Protein AF-A0A9E6B721-F1 (afdb_monomer)

Solvent-accessible surface area (backbone atoms only — not comparable to full-atom values): 19803 Å² total; per-residue (Å²): 140,84,60,58,40,70,49,100,84,40,35,45,14,40,87,86,66,49,78,72,48,100,50,37,36,51,47,100,86,70,46,41,25,32,71,86,76,71,42,37,36,44,82,90,71,49,41,25,51,100,79,69,48,45,29,49,98,88,69,48,49,33,44,100,86,72,45,74,50,81,65,58,48,66,50,98,87,62,46,43,17,40,86,86,70,47,42,32,48,90,86,74,46,39,27,45,101,84,70,46,73,56,64,63,55,53,38,42,51,99,88,68,48,80,50,57,78,93,74,58,66,80,66,59,61,65,76,78,49,77,79,32,56,89,42,63,46,67,34,40,38,23,34,34,95,91,44,95,61,76,37,70,38,65,65,61,50,54,54,45,48,57,53,36,33,77,75,65,34,50,42,47,59,62,47,77,39,65,56,75,87,68,49,38,58,25,27,86,70,55,69,69,63,48,60,62,38,52,44,87,59,50,24,51,17,38,40,40,62,60,84,96,50,65,24,20,30,66,42,51,37,7,18,21,68,48,93,86,32,29,35,42,22,42,42,46,34,52,53,50,52,52,51,56,49,50,62,59,48,62,80,54,64,91,56,72,96,42,70,73,50,49,53,52,52,46,51,53,52,50,55,52,54,50,52,39,38,77,71,62,39,30,39,53,99,45,67,76,66,15,37,52,75,47,65,41,79,84,75,54,33,56,71,67,41,49,77,71,70,52,83,51,73,49,76,50,73,32,65,45,77,79,84,86,76,85,87,86,83,88,71,91,75,82,89,125

Secondary structure (DSSP, 8-state):
----EE-TTSBEE-TTS-BS-TTEEE-TTS-EEETTT--EE-TTS-EE-TTS-BB-TTS-BB-TTS-B-TTEEE-TTS-EEETTS-BB-TTS-BB-TTS-B-----EE-TTS-EE-TTT--TTTHHHHS--BTT--EEES-EEETTEEEEE-HHHHHHHHHHHHHHHH-TTS--TTPBPPSSEEESS---HHHHHHHSSSSS-EEEEE--TTS--EE---B-B--STTT-BHHHHHHHHHHHHHHHHHHHTTTTS--SHHHHHHHHHHHHHHHHHHHHTT-B--SSHHHHEEEE-SBTTTB-HHHHHTT----EEEE-BPPP---------S----

Sequence (336 aa):
MYGNRINDAGVLVDSQGVELLATIELNEQGHLIDTETSSLVHRDGWLVDAYGNKIDASGDLIDDSDEVLVGLTLDADGHLVNVEGLLVNREGQVIDDNGNRLDNDVLIDLDGNTVDPAVYDVDVWKNDYDQTAYAAIYYPWLKAKWTDKAIPPSAAIAGAYCQNDSSRGVWKAPANMPLRGGVLPAFKVNDDFQGQYTSGGKALNIIRQFHNGSPVIWGTRTCDDTDSWRYVPVRRLFNSAEKDIQNTMQTMMFEPNSQPTWERIRSAITQYLYKLWQQGALSGSTAEEAFFVEIGKGITMDEADINQGKMIVKVGMAAVRPAEFIILQFTQDVDV

Foldseek 3Di:
DFFQDADPQQATATPVRHGDDPQWGADPVRFIARNVVRFTADRVGFTADPLRFGADPVRFGAAPVRHGPPQWDADPVGFIAGVVRFGADSVGFGADPVRHGPNQQQQAQLVGDGDDPVPDPNCVVLVVDDQDLPAAAEDDFKDAPVDPGTHNCVVQVVVLCVVCCVPQRLLDQSWFPFRDDRIDHSHADDPVNQVVQCDDQAHYWYFHDDDPDGTTGQDAAGSGPDPQRGGRSNSRLVVVLVVVLVVVCVVVPPPQPDPVSQVVSQVVSLVVQVVCVVSVQFDDPDSVRFKDKDWDDVIFDHPVCVVVVHTDIDMDGHGDDDPSDDDDDDDPDPPD

pLDDT: mean 83.32, std 12.09, range [39.31, 98.5]

Radius of gyration: 33.59 Å; Cα contacts (8 Å, |Δi|>4): 511; chains: 1; bounding box: 87×39×91 Å

Structure (mmCIF, N/CA/C/O backbone):
data_AF-A0A9E6B721-F1
#
_entry.id   AF-A0A9E6B721-F1
#
loop_
_atom_site.group_PDB
_atom_site.id
_atom_site.type_symbol
_atom_site.label_atom_id
_atom_site.label_alt_id
_atom_site.label_comp_id
_atom_site.label_asym_id
_atom_site.label_entity_id
_atom_site.label_seq_id
_atom_site.pdbx_PDB_ins_code
_atom_site.Cartn_x
_atom_site.Cartn_y
_atom_site.Cartn_z
_atom_site.occupancy
_atom_site.B_iso_or_equiv
_atom_site.auth_seq_id
_atom_site.auth_comp_id
_atom_site.auth_asym_id
_atom_site.auth_atom_id
_atom_site.pdbx_PDB_model_num
ATOM 1 N N . MET A 1 1 ? 41.162 21.038 -44.373 1.00 39.31 1 MET A N 1
ATOM 2 C CA . MET A 1 1 ? 41.259 20.410 -43.039 1.00 39.31 1 MET A CA 1
ATOM 3 C C . MET A 1 1 ? 40.094 19.442 -42.947 1.00 39.31 1 MET A C 1
ATOM 5 O O . MET A 1 1 ? 38.979 19.928 -42.931 1.00 39.31 1 MET A O 1
ATOM 9 N N . TYR A 1 2 ? 40.215 18.124 -43.029 1.00 46.69 2 TYR A N 1
ATOM 10 C CA . TYR A 1 2 ? 41.344 17.194 -43.113 1.00 46.69 2 TYR A CA 1
ATOM 11 C C . TYR A 1 2 ? 40.925 16.044 -44.041 1.00 46.69 2 TYR A C 1
ATOM 13 O O . TYR A 1 2 ? 39.739 15.864 -44.303 1.00 46.69 2 TYR A O 1
ATOM 21 N N . GLY A 1 3 ? 41.889 15.291 -44.547 1.00 50.38 3 GLY A N 1
ATOM 22 C CA . GLY A 1 3 ? 41.615 14.069 -45.282 1.00 50.38 3 GLY A CA 1
ATOM 23 C C . GLY A 1 3 ? 42.928 13.524 -45.788 1.00 50.38 3 GLY A C 1
ATOM 24 O O . GLY A 1 3 ? 43.456 14.023 -46.784 1.00 50.38 3 GLY A O 1
ATOM 25 N N . ASN A 1 4 ? 43.466 12.549 -45.065 1.00 66.69 4 ASN A N 1
ATOM 26 C CA . ASN A 1 4 ? 44.491 11.684 -45.617 1.00 66.69 4 ASN A CA 1
ATOM 27 C C . ASN A 1 4 ? 43.904 11.071 -46.899 1.00 66.69 4 ASN A C 1
ATOM 29 O O . ASN A 1 4 ? 42.716 10.738 -46.952 1.00 66.69 4 ASN A O 1
ATOM 33 N N . ARG A 1 5 ? 44.696 11.006 -47.964 1.00 69.31 5 ARG A N 1
ATOM 34 C CA . ARG A 1 5 ? 44.269 10.505 -49.274 1.00 69.31 5 ARG A CA 1
ATOM 35 C C . ARG A 1 5 ? 45.225 9.427 -49.740 1.00 69.31 5 ARG A C 1
ATOM 37 O O . ARG A 1 5 ? 46.368 9.386 -49.301 1.00 69.31 5 ARG A O 1
ATOM 44 N N . ILE A 1 6 ? 44.768 8.602 -50.670 1.00 71.50 6 ILE A N 1
ATOM 45 C CA . ILE A 1 6 ? 45.632 7.623 -51.321 1.00 71.50 6 ILE A CA 1
ATOM 46 C C . ILE A 1 6 ? 46.221 8.241 -52.583 1.00 71.50 6 ILE A C 1
ATOM 48 O O . ILE A 1 6 ? 45.495 8.852 -53.370 1.00 71.50 6 ILE A O 1
ATOM 52 N N . ASN A 1 7 ? 47.542 8.151 -52.733 1.00 73.88 7 ASN A N 1
ATOM 53 C CA . ASN A 1 7 ? 48.227 8.574 -53.953 1.00 73.88 7 ASN A CA 1
ATOM 54 C C . ASN A 1 7 ? 48.174 7.470 -55.031 1.00 73.88 7 ASN A C 1
ATOM 56 O O . ASN A 1 7 ? 47.732 6.352 -54.776 1.00 73.88 7 ASN A O 1
ATOM 60 N N . ASP A 1 8 ? 48.665 7.762 -56.236 1.00 76.56 8 ASP A N 1
ATOM 61 C CA . ASP A 1 8 ? 48.657 6.808 -57.361 1.00 76.56 8 ASP A CA 1
ATOM 62 C C . ASP A 1 8 ? 49.494 5.534 -57.109 1.00 76.56 8 ASP A C 1
ATOM 64 O O . ASP A 1 8 ? 49.391 4.571 -57.865 1.00 76.56 8 ASP A O 1
ATOM 68 N N . ALA A 1 9 ? 50.320 5.523 -56.056 1.00 73.44 9 ALA A N 1
ATOM 69 C CA . ALA A 1 9 ? 51.114 4.376 -55.623 1.00 73.44 9 ALA A CA 1
ATOM 70 C C . ALA A 1 9 ? 50.418 3.527 -54.541 1.00 73.44 9 ALA A C 1
ATOM 72 O O . ALA A 1 9 ? 51.001 2.554 -54.081 1.00 73.44 9 ALA A O 1
ATOM 73 N N . GLY A 1 10 ? 49.188 3.869 -54.134 1.00 68.12 10 GLY A N 1
ATOM 74 C CA . GLY A 1 10 ? 48.439 3.112 -53.125 1.00 68.12 10 GLY A CA 1
ATOM 75 C C . GLY A 1 10 ? 48.803 3.440 -51.674 1.00 68.12 10 GLY A C 1
ATOM 76 O O . GLY A 1 10 ? 48.353 2.737 -50.775 1.00 68.12 10 GLY A O 1
ATOM 77 N N . VAL A 1 11 ? 49.573 4.508 -51.439 1.00 72.81 11 VAL A N 1
ATOM 78 C CA . VAL A 1 11 ? 50.101 4.887 -50.118 1.00 72.81 11 VAL A CA 1
ATOM 79 C C . VAL A 1 11 ? 49.274 6.009 -49.488 1.00 72.81 11 VAL A C 1
ATOM 81 O O . VAL A 1 11 ? 48.829 6.935 -50.181 1.00 72.81 11 VAL A O 1
ATOM 84 N N . LEU A 1 12 ? 49.089 5.946 -48.164 1.00 73.81 12 LEU A N 1
ATOM 85 C CA . LEU A 1 12 ? 48.392 6.968 -47.382 1.00 73.81 12 LEU A CA 1
ATOM 86 C C . LEU A 1 12 ? 49.253 8.233 -47.230 1.00 73.81 12 LEU A C 1
ATOM 88 O O . LEU A 1 12 ? 50.294 8.232 -46.570 1.00 73.81 12 LEU A O 1
ATOM 92 N N . VAL A 1 13 ? 48.793 9.337 -47.817 1.00 75.19 13 VAL A N 1
ATOM 93 C CA . VAL A 1 13 ? 49.467 10.639 -47.778 1.00 75.19 13 VAL A CA 1
ATOM 94 C C . VAL A 1 13 ? 48.579 11.723 -47.174 1.00 75.19 13 VAL A C 1
ATOM 96 O O . VAL A 1 13 ? 47.351 11.671 -47.255 1.00 75.19 13 VAL A O 1
ATOM 99 N N . ASP A 1 14 ? 49.194 12.746 -46.594 1.00 76.12 14 ASP A N 1
ATOM 100 C CA . ASP A 1 14 ? 48.497 13.911 -46.065 1.00 76.12 14 ASP A CA 1
ATOM 101 C C . ASP A 1 14 ? 47.973 14.842 -47.178 1.00 76.12 14 ASP A C 1
ATOM 103 O O . ASP A 1 14 ? 48.130 14.616 -48.385 1.00 76.12 14 ASP A O 1
ATOM 107 N N . SER A 1 15 ? 47.353 15.953 -46.770 1.00 73.25 15 SER A N 1
ATOM 108 C CA . SER A 1 15 ? 46.823 16.959 -47.702 1.00 73.25 15 SER A CA 1
ATOM 109 C C . SER A 1 15 ? 47.879 17.618 -48.607 1.00 73.25 15 SER A C 1
ATOM 111 O O . SER A 1 15 ? 47.516 18.196 -49.632 1.00 73.25 15 SER A O 1
ATOM 113 N N . GLN A 1 16 ? 49.163 17.539 -48.246 1.00 76.19 16 GLN A N 1
ATOM 114 C CA . GLN A 1 16 ? 50.302 18.054 -49.007 1.00 76.19 16 GLN A CA 1
ATOM 115 C C . GLN A 1 16 ? 50.993 16.963 -49.845 1.00 76.19 16 GLN A C 1
ATOM 117 O O . GLN A 1 16 ? 51.895 17.274 -50.619 1.00 76.19 16 GLN A O 1
ATOM 122 N N . GLY A 1 17 ? 50.537 15.708 -49.764 1.00 71.00 17 GLY A N 1
ATOM 123 C CA . GLY A 1 17 ? 51.128 14.575 -50.477 1.00 71.00 17 GLY A CA 1
ATOM 124 C C . GLY A 1 17 ? 52.332 13.950 -49.770 1.00 71.00 17 GLY A C 1
ATOM 125 O O . GLY A 1 17 ? 53.054 13.188 -50.407 1.00 71.00 17 GLY A O 1
ATOM 126 N N . VAL A 1 18 ? 52.550 14.260 -48.490 1.00 75.56 18 VAL A N 1
ATOM 127 C CA . VAL A 1 18 ? 53.585 13.629 -47.665 1.00 75.56 18 VAL A CA 1
ATOM 128 C C . VAL A 1 18 ? 53.060 12.301 -47.140 1.00 75.56 18 VAL A C 1
ATOM 130 O O . VAL A 1 18 ? 51.954 12.234 -46.613 1.00 75.56 18 VAL A O 1
ATOM 133 N N . GLU A 1 19 ? 53.851 11.247 -47.291 1.00 74.44 19 GLU A N 1
ATOM 134 C CA . GLU A 1 19 ? 53.563 9.919 -46.752 1.00 74.44 19 GLU A CA 1
ATOM 135 C C . GLU A 1 19 ? 53.439 9.958 -45.227 1.00 74.44 19 GLU A C 1
ATOM 137 O O . GLU A 1 19 ? 54.313 10.477 -44.533 1.00 74.44 19 GLU A O 1
ATOM 142 N N . LEU A 1 20 ? 52.314 9.454 -44.718 1.00 63.91 20 LEU A N 1
ATOM 143 C CA . LEU A 1 20 ? 51.985 9.526 -43.295 1.00 63.91 20 LEU A CA 1
ATOM 144 C C . LEU A 1 20 ? 52.483 8.309 -42.518 1.00 63.91 20 LEU A C 1
ATOM 146 O O . LEU A 1 20 ? 52.929 8.464 -41.384 1.00 63.91 20 LEU A O 1
ATOM 150 N N . LEU A 1 21 ? 52.398 7.116 -43.112 1.00 67.12 21 LEU A N 1
ATOM 151 C CA . LEU A 1 21 ? 52.750 5.844 -42.480 1.00 67.12 21 LEU A CA 1
ATOM 152 C C . LEU A 1 21 ? 53.341 4.901 -43.536 1.00 67.12 21 LEU A C 1
ATOM 154 O O . LEU A 1 21 ? 52.619 4.433 -44.411 1.00 67.12 21 LEU A O 1
ATOM 158 N N . ALA A 1 22 ? 54.646 4.624 -43.438 1.00 63.91 22 ALA A N 1
ATOM 159 C CA . ALA A 1 22 ? 55.409 3.868 -44.442 1.00 63.91 22 ALA A CA 1
ATOM 160 C C . ALA A 1 22 ? 55.022 2.385 -44.572 1.00 63.91 22 ALA A C 1
ATOM 162 O O . ALA A 1 22 ? 55.466 1.702 -45.490 1.00 63.91 22 ALA A O 1
ATOM 163 N N . THR A 1 23 ? 54.223 1.879 -43.636 1.00 70.94 23 THR A N 1
ATOM 164 C CA . THR A 1 23 ? 53.769 0.489 -43.599 1.00 70.94 23 THR A CA 1
ATOM 165 C C . THR A 1 23 ? 52.357 0.319 -44.152 1.00 70.94 23 THR A C 1
ATOM 167 O O . THR A 1 23 ? 51.889 -0.812 -44.189 1.00 70.94 23 THR A O 1
ATOM 170 N N . ILE A 1 24 ? 51.665 1.382 -44.587 1.00 76.50 24 ILE A N 1
ATOM 171 C CA . ILE A 1 24 ? 50.256 1.293 -45.001 1.00 76.50 24 ILE A CA 1
ATOM 172 C C . ILE A 1 24 ? 50.084 1.377 -46.516 1.00 76.50 24 ILE A C 1
ATOM 174 O O . ILE A 1 24 ? 50.387 2.398 -47.135 1.00 76.50 24 ILE A O 1
ATOM 178 N N . GLU A 1 25 ? 49.491 0.328 -47.086 1.00 79.88 25 GLU A N 1
ATOM 179 C CA . GLU A 1 25 ? 49.234 0.190 -48.523 1.00 79.88 25 GLU A CA 1
ATOM 180 C C . GLU A 1 25 ? 47.802 -0.291 -48.809 1.00 79.88 25 GLU A C 1
ATOM 182 O O . GLU A 1 25 ? 47.103 -0.795 -47.928 1.00 79.88 25 GLU A O 1
ATOM 187 N N . LEU A 1 26 ? 47.351 -0.151 -50.060 1.00 78.56 26 LEU A N 1
ATOM 188 C CA . LEU A 1 26 ? 46.123 -0.786 -50.541 1.00 78.56 26 LEU A CA 1
ATOM 189 C C . LEU A 1 26 ? 46.377 -2.239 -50.952 1.00 78.56 26 LEU A C 1
ATOM 191 O O . LEU A 1 26 ? 47.233 -2.516 -51.791 1.00 78.56 26 LEU A O 1
ATOM 195 N N . ASN A 1 27 ? 45.568 -3.163 -50.437 1.00 80.31 27 ASN A N 1
ATOM 196 C CA . ASN A 1 27 ? 45.555 -4.540 -50.920 1.00 80.31 27 ASN A CA 1
ATOM 197 C C . ASN A 1 27 ? 44.836 -4.667 -52.285 1.00 80.31 27 ASN A C 1
ATOM 199 O O . ASN A 1 27 ? 44.211 -3.725 -52.775 1.00 80.31 27 ASN A O 1
ATOM 203 N N . GLU A 1 28 ? 44.864 -5.860 -52.892 1.00 78.56 28 GLU A N 1
ATOM 204 C CA . GLU A 1 28 ? 44.229 -6.133 -54.199 1.00 78.56 28 GLU A CA 1
ATOM 205 C C . GLU A 1 28 ? 42.708 -5.873 -54.235 1.00 78.56 28 GLU A C 1
ATOM 207 O O . GLU A 1 28 ? 42.120 -5.742 -55.308 1.00 78.56 28 GLU A O 1
ATOM 212 N N . GLN A 1 29 ? 42.063 -5.795 -53.070 1.00 78.06 29 GLN A N 1
ATOM 213 C CA . GLN A 1 29 ? 40.631 -5.533 -52.910 1.00 78.06 29 GLN A CA 1
ATOM 214 C C . GLN A 1 29 ? 40.335 -4.043 -52.670 1.00 78.06 29 GLN A C 1
ATOM 216 O O . GLN A 1 29 ? 39.170 -3.658 -52.592 1.00 78.06 29 GLN A O 1
ATOM 221 N N . GLY A 1 30 ? 41.367 -3.197 -52.584 1.00 77.31 30 GLY A N 1
ATOM 222 C CA . GLY A 1 30 ? 41.241 -1.760 -52.349 1.00 77.31 30 GLY A CA 1
ATOM 223 C C . GLY A 1 30 ? 41.035 -1.371 -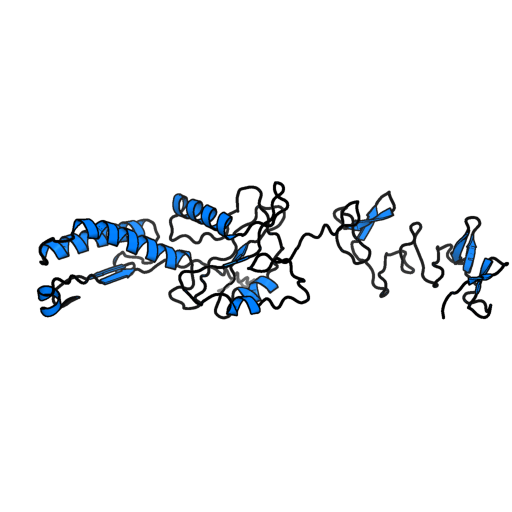50.883 1.00 77.31 30 GLY A C 1
ATOM 224 O O . GLY A 1 30 ? 40.583 -0.258 -50.620 1.00 77.31 30 GLY A O 1
ATOM 225 N N . HIS A 1 31 ? 41.359 -2.249 -49.929 1.00 79.81 31 HIS A N 1
ATOM 226 C CA . HIS A 1 31 ? 41.367 -1.922 -48.501 1.00 79.81 31 HIS A CA 1
ATOM 227 C C . HIS A 1 31 ? 42.758 -1.478 -48.049 1.00 79.81 31 HIS A C 1
ATOM 229 O O . HIS A 1 31 ? 43.756 -2.031 -48.507 1.00 79.81 31 HIS A O 1
ATOM 235 N N . LEU A 1 32 ? 42.818 -0.516 -47.126 1.00 81.25 32 LEU A N 1
ATOM 236 C CA . LEU A 1 32 ? 44.072 -0.132 -46.482 1.00 81.25 32 LEU A CA 1
ATOM 237 C C . LEU A 1 32 ? 44.491 -1.219 -45.499 1.00 81.25 32 LEU A C 1
ATOM 239 O O . LEU A 1 32 ? 43.685 -1.659 -44.679 1.00 81.25 32 LEU A O 1
ATOM 243 N N . ILE A 1 33 ? 45.746 -1.635 -45.592 1.00 83.75 33 ILE A N 1
ATOM 244 C CA . ILE A 1 33 ? 46.348 -2.632 -44.718 1.00 83.75 33 ILE A CA 1
ATOM 245 C C . ILE A 1 33 ? 47.668 -2.121 -44.167 1.00 83.75 33 ILE A C 1
ATOM 247 O O . ILE A 1 33 ? 48.416 -1.439 -44.863 1.00 83.75 33 ILE A O 1
ATOM 251 N N . ASP A 1 34 ? 47.968 -2.495 -42.932 1.00 80.81 34 ASP A N 1
ATOM 252 C CA . ASP A 1 34 ? 49.327 -2.441 -42.416 1.00 80.81 34 ASP A CA 1
ATOM 253 C C . ASP A 1 34 ? 50.094 -3.662 -42.954 1.00 80.81 34 ASP A C 1
ATOM 255 O O . ASP A 1 34 ? 49.724 -4.809 -42.711 1.00 80.81 34 ASP A O 1
ATOM 259 N N . THR A 1 35 ? 51.145 -3.423 -43.729 1.00 78.75 35 THR A N 1
ATOM 260 C CA . THR A 1 35 ? 51.959 -4.444 -44.404 1.00 78.75 35 THR A CA 1
ATOM 261 C C . THR A 1 35 ? 52.824 -5.278 -43.459 1.00 78.75 35 THR A C 1
ATOM 263 O O . THR A 1 35 ? 53.220 -6.383 -43.832 1.00 78.75 35 THR A O 1
ATOM 266 N N . GLU A 1 36 ? 53.092 -4.814 -42.236 1.00 80.06 36 GLU A N 1
ATOM 267 C CA . GLU A 1 36 ? 53.846 -5.584 -41.241 1.00 80.06 36 GLU A CA 1
ATOM 268 C C . GLU A 1 36 ? 52.943 -6.574 -40.501 1.00 80.06 36 GLU A C 1
ATOM 270 O O . GLU A 1 36 ? 53.345 -7.709 -40.233 1.00 80.06 36 GLU A O 1
ATOM 275 N N . THR A 1 37 ? 51.712 -6.163 -40.191 1.00 76.25 37 THR A N 1
ATOM 276 C CA . THR A 1 37 ? 50.766 -6.966 -39.392 1.00 76.25 37 THR A CA 1
ATOM 277 C C . THR A 1 37 ? 49.679 -7.650 -40.220 1.00 76.25 37 THR A C 1
ATOM 279 O O . THR A 1 37 ? 49.023 -8.566 -39.732 1.00 76.25 37 THR A O 1
ATOM 282 N N . SER A 1 38 ? 49.510 -7.252 -41.484 1.00 77.75 38 SER A N 1
ATOM 283 C CA . SER A 1 38 ? 48.387 -7.625 -42.361 1.00 77.75 38 SER A CA 1
ATOM 284 C C . SER A 1 38 ? 47.001 -7.223 -41.829 1.00 77.75 38 SER A C 1
ATOM 286 O O . SER A 1 38 ? 45.988 -7.729 -42.314 1.00 77.75 38 SER A O 1
ATOM 288 N N . SER A 1 39 ? 46.940 -6.319 -40.848 1.00 80.31 39 SER A N 1
ATOM 289 C CA . SER A 1 39 ? 45.691 -5.812 -40.271 1.00 80.31 39 SER A CA 1
ATOM 290 C C . SER A 1 39 ? 45.040 -4.771 -41.180 1.00 80.31 39 SER A C 1
ATOM 292 O O . SER A 1 39 ? 45.738 -4.005 -41.845 1.00 80.31 39 SER A O 1
ATOM 294 N N . LEU A 1 40 ? 43.706 -4.711 -41.196 1.00 84.06 40 LEU A N 1
ATOM 295 C CA . LEU A 1 40 ? 42.974 -3.669 -41.919 1.00 84.06 40 LEU A CA 1
ATOM 296 C C . LEU A 1 40 ? 43.075 -2.337 -41.170 1.00 84.06 40 LEU A C 1
ATOM 298 O O . LEU A 1 40 ? 43.055 -2.294 -39.940 1.00 84.06 40 LEU A O 1
ATOM 302 N N . VAL A 1 41 ? 43.162 -1.241 -41.920 1.00 81.94 41 VAL A N 1
ATOM 303 C CA . VAL A 1 41 ? 43.342 0.108 -41.378 1.00 81.94 41 VAL A CA 1
ATOM 304 C C . VAL A 1 41 ? 42.271 1.040 -41.932 1.00 81.94 41 VAL A C 1
ATOM 306 O O . VAL A 1 41 ? 41.955 1.037 -43.119 1.00 81.94 41 VAL A O 1
ATOM 309 N N . HIS A 1 42 ? 41.685 1.872 -41.080 1.00 81.94 42 HIS A N 1
ATOM 310 C CA . HIS A 1 42 ? 40.817 2.953 -41.523 1.00 81.94 42 HIS A CA 1
ATOM 311 C C . HIS A 1 42 ? 41.644 4.098 -42.127 1.00 81.94 42 HIS A C 1
ATOM 313 O O . HIS A 1 42 ? 42.783 4.337 -41.739 1.00 81.94 42 HIS A O 1
ATOM 319 N N . ARG A 1 43 ? 41.050 4.890 -43.028 1.00 73.25 43 ARG A N 1
ATOM 320 C CA . ARG A 1 43 ? 41.687 6.068 -43.668 1.00 73.25 43 ARG A CA 1
ATOM 321 C C . ARG A 1 43 ? 42.276 7.098 -42.693 1.00 73.25 43 ARG A C 1
ATOM 323 O O . ARG A 1 43 ? 43.165 7.866 -43.056 1.00 73.25 43 ARG A O 1
ATOM 330 N N . ASP A 1 44 ? 41.765 7.112 -41.471 1.00 73.50 44 ASP A N 1
ATOM 331 C CA . ASP A 1 44 ? 42.185 8.026 -40.414 1.00 73.50 44 ASP A CA 1
ATOM 332 C C . ASP A 1 44 ? 43.287 7.420 -39.514 1.00 73.50 44 ASP A C 1
ATOM 334 O O . ASP A 1 44 ? 43.776 8.095 -38.615 1.00 73.50 44 ASP A O 1
ATOM 338 N N . GLY A 1 45 ? 43.728 6.184 -39.795 1.00 74.06 45 GLY A N 1
ATOM 339 C CA . GLY A 1 45 ? 44.951 5.579 -39.252 1.00 74.06 45 GLY A CA 1
ATOM 340 C C . GLY A 1 45 ? 44.772 4.553 -38.129 1.00 74.06 45 GLY A C 1
ATOM 341 O O . GLY A 1 45 ? 45.771 4.023 -37.655 1.00 74.06 45 GLY A O 1
ATOM 342 N N . TRP A 1 46 ? 43.545 4.254 -37.694 1.00 80.25 46 TRP A N 1
ATOM 343 C CA . TRP A 1 46 ? 43.281 3.231 -36.669 1.00 80.25 46 TRP A CA 1
ATOM 344 C C . TRP A 1 46 ? 43.005 1.846 -37.267 1.00 80.25 46 TRP A C 1
ATOM 346 O O . TRP A 1 46 ? 42.517 1.741 -38.395 1.00 80.25 46 TRP A O 1
ATOM 356 N N . LEU A 1 47 ? 43.281 0.787 -36.500 1.00 82.75 47 LEU A N 1
ATOM 357 C CA . LEU A 1 47 ? 43.017 -0.596 -36.902 1.00 82.75 47 LEU A CA 1
ATOM 358 C C . LEU A 1 47 ? 41.516 -0.879 -36.945 1.00 82.75 47 LEU A C 1
ATOM 360 O O . LEU A 1 47 ? 40.751 -0.374 -36.118 1.00 82.75 47 LEU A O 1
ATOM 364 N N . VAL A 1 48 ? 41.106 -1.703 -37.906 1.00 85.00 48 VAL A N 1
ATOM 365 C CA . VAL A 1 48 ? 39.732 -2.186 -38.018 1.00 85.00 48 VAL A CA 1
ATOM 366 C C . VAL A 1 48 ? 39.670 -3.690 -38.253 1.00 85.00 48 VAL A C 1
ATOM 368 O O . VAL A 1 48 ? 40.601 -4.294 -38.783 1.00 85.00 48 VAL A O 1
ATOM 371 N N . ASP A 1 49 ? 38.555 -4.300 -37.869 1.00 81.38 49 ASP A N 1
ATOM 372 C CA . ASP A 1 49 ? 38.236 -5.680 -38.227 1.00 81.38 49 ASP A CA 1
ATOM 373 C C . ASP A 1 49 ? 37.716 -5.799 -39.679 1.00 81.38 49 ASP A C 1
ATOM 375 O O . ASP A 1 49 ? 37.621 -4.824 -40.430 1.00 81.38 49 ASP A O 1
ATOM 379 N N . ALA A 1 50 ? 37.340 -7.018 -40.081 1.00 77.31 50 ALA A N 1
ATOM 380 C CA . ALA A 1 50 ? 36.783 -7.305 -41.407 1.00 77.31 50 ALA A CA 1
ATOM 381 C C . ALA A 1 50 ? 35.437 -6.607 -41.700 1.00 77.31 50 ALA A C 1
ATOM 383 O O . ALA A 1 50 ? 35.020 -6.555 -42.857 1.00 77.31 50 ALA A O 1
ATOM 384 N N . TYR A 1 51 ? 34.770 -6.073 -40.676 1.00 76.69 51 TYR A N 1
ATOM 385 C CA . TYR A 1 51 ? 33.475 -5.399 -40.754 1.00 76.69 51 TYR A CA 1
ATOM 386 C C . TYR A 1 51 ? 33.598 -3.871 -40.601 1.00 76.69 51 TYR A C 1
ATOM 388 O O . TYR A 1 51 ? 32.604 -3.152 -40.714 1.00 76.69 51 TYR A O 1
ATOM 396 N N . GLY A 1 52 ? 34.815 -3.354 -40.402 1.00 76.25 52 GLY A N 1
ATOM 397 C CA . GLY A 1 52 ? 35.097 -1.928 -40.261 1.00 76.25 52 GLY A CA 1
ATOM 398 C C . GLY A 1 52 ? 34.913 -1.377 -38.842 1.00 76.25 52 GLY A C 1
ATOM 399 O O . GLY A 1 52 ? 34.814 -0.157 -38.688 1.00 76.25 52 GLY A O 1
ATOM 400 N N . ASN A 1 53 ? 34.854 -2.233 -37.818 1.00 78.81 53 ASN A N 1
ATOM 401 C CA . ASN A 1 53 ? 34.832 -1.812 -36.415 1.00 78.81 53 ASN A CA 1
ATOM 402 C C . ASN A 1 53 ? 36.250 -1.552 -35.912 1.00 78.81 53 ASN A C 1
ATOM 404 O O . ASN A 1 53 ? 37.176 -2.258 -36.299 1.00 78.81 53 ASN A O 1
ATOM 408 N N . LYS A 1 54 ? 36.416 -0.551 -35.045 1.00 84.88 54 LYS A N 1
ATOM 409 C CA . LYS A 1 54 ? 37.713 -0.162 -34.485 1.00 84.88 54 LYS A CA 1
ATOM 410 C C . LYS A 1 54 ? 38.192 -1.204 -33.469 1.00 84.88 54 LYS A C 1
ATOM 412 O O . LYS A 1 54 ? 37.416 -1.628 -32.611 1.00 84.88 54 LYS A O 1
ATOM 417 N N . ILE A 1 55 ? 39.458 -1.597 -33.575 1.00 84.38 55 ILE A N 1
ATOM 418 C CA . ILE A 1 55 ? 40.080 -2.599 -32.702 1.00 84.38 55 ILE A CA 1
ATOM 419 C C . ILE A 1 55 ? 41.412 -2.103 -32.139 1.00 84.38 55 ILE A C 1
ATOM 421 O O . ILE A 1 55 ? 42.066 -1.241 -32.735 1.00 84.38 55 ILE A O 1
ATOM 425 N N . ASP A 1 56 ? 41.820 -2.652 -30.999 1.00 85.25 56 ASP A N 1
ATOM 426 C CA . ASP A 1 56 ? 43.165 -2.465 -30.461 1.00 85.25 56 ASP A CA 1
ATOM 427 C C . ASP A 1 56 ? 44.195 -3.380 -31.161 1.00 85.25 56 ASP A C 1
ATOM 429 O O . ASP A 1 56 ? 43.879 -4.160 -32.063 1.00 85.25 56 ASP A O 1
ATOM 433 N N . ALA A 1 57 ? 45.460 -3.301 -30.737 1.00 80.56 57 ALA A N 1
ATOM 434 C CA . ALA A 1 57 ? 46.532 -4.145 -31.272 1.00 80.56 57 ALA A CA 1
ATOM 435 C C . ALA A 1 57 ? 46.390 -5.642 -30.919 1.00 80.56 57 ALA A C 1
ATOM 437 O O . ALA A 1 57 ? 47.060 -6.477 -31.528 1.00 80.56 57 ALA A O 1
ATOM 438 N N . SER A 1 58 ? 45.549 -5.984 -29.940 1.00 79.44 58 SER A N 1
ATOM 439 C CA . SER A 1 58 ? 45.226 -7.358 -29.534 1.00 79.44 58 SER A CA 1
ATOM 440 C C . SER A 1 58 ? 44.083 -7.953 -30.366 1.00 79.44 58 SER A C 1
ATOM 442 O O . SER A 1 58 ? 43.910 -9.172 -30.376 1.00 79.44 58 SER A O 1
ATOM 444 N N . GLY A 1 59 ? 43.339 -7.109 -31.088 1.00 75.38 59 GLY A N 1
ATOM 445 C CA . GLY A 1 59 ? 42.142 -7.472 -31.841 1.00 75.38 59 GLY A CA 1
ATOM 446 C C . GLY A 1 59 ? 40.838 -7.308 -31.056 1.00 75.38 59 GLY A C 1
ATOM 447 O O . GLY A 1 59 ? 39.795 -7.750 -31.539 1.00 75.38 59 GLY A O 1
ATOM 448 N N . ASP A 1 60 ? 40.878 -6.692 -29.873 1.00 81.19 60 ASP A N 1
ATOM 449 C CA . ASP A 1 60 ? 39.696 -6.406 -29.064 1.00 81.19 60 ASP A CA 1
ATOM 450 C C . ASP A 1 60 ? 38.963 -5.172 -29.603 1.00 81.19 60 ASP A C 1
ATOM 452 O O . ASP A 1 60 ? 39.583 -4.200 -30.035 1.00 81.19 60 ASP A O 1
ATOM 456 N N . LEU A 1 61 ? 37.628 -5.198 -29.568 1.00 82.06 61 LEU A N 1
ATOM 457 C CA . LEU A 1 61 ? 36.796 -4.063 -29.975 1.00 82.06 61 LEU A CA 1
ATOM 458 C C . LEU A 1 61 ? 36.992 -2.887 -29.012 1.00 82.06 61 LEU A C 1
ATOM 460 O O . LEU A 1 61 ? 36.910 -3.067 -27.795 1.00 82.06 61 LEU A O 1
ATOM 464 N N . ILE A 1 62 ? 37.192 -1.686 -29.556 1.00 81.69 62 ILE A N 1
ATOM 465 C CA . ILE A 1 62 ? 37.376 -0.455 -28.774 1.00 81.69 62 ILE A CA 1
ATOM 466 C C . ILE A 1 62 ? 36.429 0.657 -29.224 1.00 81.69 62 ILE A C 1
ATOM 468 O O . ILE A 1 62 ? 35.971 0.680 -30.369 1.00 81.69 62 ILE A O 1
ATOM 472 N N . ASP A 1 63 ? 36.145 1.590 -28.320 1.00 78.31 63 ASP A N 1
ATOM 473 C CA . ASP A 1 63 ? 35.322 2.763 -28.604 1.00 78.31 63 ASP A CA 1
ATOM 474 C C . ASP A 1 63 ? 36.116 3.934 -29.235 1.00 78.31 63 ASP A C 1
ATOM 476 O O . ASP A 1 63 ? 37.323 3.870 -29.513 1.00 78.31 63 ASP A O 1
ATOM 480 N N . ASP A 1 64 ? 35.422 5.045 -29.495 1.00 78.50 64 ASP A N 1
ATOM 481 C CA . ASP A 1 64 ? 36.031 6.259 -30.054 1.00 78.50 64 ASP A CA 1
ATOM 482 C C . ASP A 1 64 ? 37.026 6.937 -29.089 1.00 78.50 64 ASP A C 1
ATOM 484 O O . ASP A 1 64 ? 37.840 7.747 -29.537 1.00 78.50 64 ASP A O 1
ATOM 488 N N . SER A 1 65 ? 36.999 6.581 -27.800 1.00 77.75 65 SER A N 1
ATOM 489 C CA . SER A 1 65 ? 37.927 7.042 -26.757 1.00 77.75 65 SER A CA 1
ATOM 490 C C . SER A 1 65 ? 39.107 6.082 -26.527 1.00 77.75 65 SER A C 1
ATOM 492 O O . SER A 1 65 ? 39.893 6.325 -25.615 1.00 77.75 65 SER A O 1
ATOM 494 N N . ASP A 1 66 ? 39.251 5.039 -27.357 1.00 78.25 66 ASP A N 1
ATOM 495 C CA . ASP A 1 66 ? 40.264 3.974 -27.258 1.00 78.25 66 ASP A CA 1
ATOM 496 C C . ASP A 1 66 ? 40.108 3.033 -26.041 1.00 78.25 66 ASP A C 1
ATOM 498 O O . ASP A 1 66 ? 41.057 2.345 -25.663 1.00 78.25 66 ASP A O 1
ATOM 502 N N . GLU A 1 67 ? 38.914 2.948 -25.443 1.00 78.62 67 GLU A N 1
ATOM 503 C CA . GLU A 1 67 ? 38.616 2.024 -24.337 1.00 78.62 67 GLU A CA 1
ATOM 504 C C . GLU A 1 67 ? 38.052 0.685 -24.845 1.00 78.62 67 GLU A C 1
ATOM 506 O O . GLU A 1 67 ? 37.248 0.643 -25.779 1.00 78.62 67 GLU A O 1
ATOM 511 N N . VAL A 1 68 ? 38.445 -0.429 -24.210 1.00 79.75 68 VAL A N 1
ATOM 512 C CA . VAL A 1 68 ? 38.013 -1.787 -24.599 1.00 79.75 68 VAL A CA 1
ATOM 513 C C . VAL A 1 68 ? 36.542 -2.029 -24.263 1.00 79.75 68 VAL A C 1
ATOM 515 O O . VAL A 1 68 ? 36.111 -1.918 -23.114 1.00 79.75 68 VAL A O 1
ATOM 518 N N . LEU A 1 69 ? 35.779 -2.468 -25.263 1.00 75.00 69 LEU A N 1
ATOM 519 C CA . LEU A 1 69 ? 34.371 -2.839 -25.150 1.00 75.00 69 LEU A CA 1
ATOM 520 C C . LEU A 1 69 ? 34.211 -4.257 -24.576 1.00 75.00 69 LEU A C 1
ATOM 522 O O . LEU A 1 69 ? 33.912 -5.226 -25.275 1.00 75.00 69 LEU A O 1
ATOM 526 N N . VAL A 1 70 ? 34.411 -4.386 -23.263 1.00 72.94 70 VAL A N 1
ATOM 527 C CA . VAL A 1 70 ? 34.340 -5.673 -22.554 1.00 72.94 70 VAL A CA 1
ATOM 528 C C . VAL A 1 70 ? 32.929 -6.275 -22.612 1.00 72.94 70 VAL A C 1
ATOM 530 O O . VAL A 1 70 ? 31.952 -5.653 -22.201 1.00 72.94 70 VAL A O 1
ATOM 533 N N . GLY A 1 71 ? 32.830 -7.537 -23.043 1.00 70.19 71 GLY A N 1
ATOM 534 C CA . GLY A 1 71 ? 31.570 -8.294 -23.056 1.00 70.19 71 GLY A CA 1
ATOM 535 C C . GLY A 1 71 ? 30.710 -8.097 -24.309 1.00 70.19 71 GLY A C 1
ATOM 536 O O . GLY A 1 71 ? 29.575 -8.578 -24.338 1.00 70.19 71 GLY A O 1
ATOM 537 N N . LEU A 1 72 ? 31.244 -7.431 -25.335 1.00 77.38 72 LEU A N 1
ATOM 538 C CA . LEU A 1 72 ? 30.651 -7.368 -26.668 1.00 77.38 72 LEU A CA 1
ATOM 539 C C . LEU A 1 72 ? 31.400 -8.296 -27.634 1.00 77.38 72 LEU A C 1
ATOM 541 O O . LEU A 1 72 ? 32.609 -8.492 -27.527 1.00 77.38 72 LEU A O 1
ATOM 545 N N . THR A 1 73 ? 30.673 -8.891 -28.573 1.00 80.94 73 THR A N 1
ATOM 546 C CA . THR A 1 73 ? 31.219 -9.705 -29.664 1.00 80.94 73 THR A CA 1
ATOM 547 C C . THR A 1 73 ? 30.461 -9.417 -30.959 1.00 80.94 73 THR A C 1
ATOM 549 O O . THR A 1 73 ? 29.558 -8.585 -30.966 1.00 80.94 73 THR A O 1
ATOM 552 N N . LEU A 1 74 ? 30.835 -10.073 -32.055 1.00 81.75 74 LEU A N 1
ATOM 553 C CA . LEU A 1 74 ? 30.137 -9.967 -33.333 1.00 81.75 74 LEU A CA 1
ATOM 554 C C . LEU A 1 74 ? 29.369 -11.251 -33.622 1.00 81.75 74 LEU A C 1
ATOM 556 O O . LEU A 1 74 ? 29.866 -12.351 -33.368 1.00 81.75 74 LEU A O 1
ATOM 560 N N . ASP A 1 75 ? 28.162 -11.112 -34.161 1.00 79.62 75 ASP A N 1
ATOM 561 C CA . ASP A 1 75 ? 27.418 -12.242 -34.707 1.00 79.62 75 ASP A CA 1
ATOM 562 C C . ASP A 1 75 ? 27.970 -12.683 -36.081 1.00 79.62 75 ASP A C 1
ATOM 564 O O . ASP A 1 75 ? 28.955 -12.149 -36.599 1.00 79.62 75 ASP A O 1
ATOM 568 N N . ALA A 1 76 ? 27.348 -13.705 -36.677 1.00 77.12 76 ALA A N 1
ATOM 569 C CA . ALA A 1 76 ? 27.767 -14.251 -37.970 1.00 77.12 76 ALA A CA 1
ATOM 570 C C . ALA A 1 76 ? 27.590 -13.271 -39.145 1.00 77.12 76 ALA A C 1
ATOM 572 O O . ALA A 1 76 ? 28.210 -13.470 -40.191 1.00 77.12 76 ALA A O 1
ATOM 573 N N . ASP A 1 77 ? 26.759 -12.245 -38.970 1.00 77.81 77 ASP A N 1
ATOM 574 C CA . ASP A 1 77 ? 26.455 -11.224 -39.967 1.00 77.81 77 ASP A CA 1
ATOM 575 C C . ASP A 1 77 ? 27.268 -9.932 -39.730 1.00 77.81 77 ASP A C 1
ATOM 577 O O . ASP A 1 77 ? 27.196 -8.996 -40.528 1.00 77.81 77 ASP A O 1
ATOM 581 N N . GLY A 1 78 ? 28.101 -9.900 -38.680 1.00 74.19 78 GLY A N 1
ATOM 582 C CA . GLY A 1 78 ? 28.998 -8.792 -38.353 1.00 74.19 78 GLY A CA 1
ATOM 583 C C . GLY A 1 78 ? 28.375 -7.706 -37.474 1.00 74.19 78 GLY A C 1
ATOM 584 O O . GLY A 1 78 ? 28.936 -6.613 -37.382 1.00 74.19 78 GLY A O 1
ATOM 585 N N . HIS A 1 79 ? 27.235 -7.963 -36.828 1.00 80.81 79 HIS A N 1
ATOM 586 C CA . HIS A 1 79 ? 26.629 -7.015 -35.894 1.00 80.81 79 HIS A CA 1
ATOM 587 C C . HIS A 1 79 ? 27.197 -7.159 -34.482 1.00 80.81 79 HIS A C 1
ATOM 589 O O . HIS A 1 79 ? 27.434 -8.270 -34.010 1.00 80.81 79 HIS A O 1
ATOM 595 N N . LEU A 1 80 ? 27.347 -6.034 -33.775 1.00 80.38 80 LEU A N 1
ATOM 596 C CA . LEU A 1 80 ? 27.700 -6.022 -32.355 1.00 80.38 80 LEU A CA 1
ATOM 597 C C . LEU A 1 80 ? 26.588 -6.666 -31.531 1.00 80.38 80 LEU A C 1
ATOM 599 O O . LEU A 1 80 ? 25.435 -6.248 -31.611 1.00 80.38 80 LEU A O 1
ATOM 603 N N . VAL A 1 81 ? 26.946 -7.647 -30.709 1.00 77.50 81 VAL A N 1
ATOM 604 C CA . VAL A 1 81 ? 26.049 -8.309 -29.767 1.00 77.50 81 VAL A CA 1
ATOM 605 C C . VAL A 1 81 ? 26.660 -8.392 -28.372 1.00 77.50 81 VAL A C 1
ATOM 607 O O . VAL A 1 81 ? 27.876 -8.490 -28.212 1.00 77.50 81 VAL A O 1
ATOM 610 N N . ASN A 1 82 ? 25.823 -8.361 -27.338 1.00 75.31 82 ASN A N 1
ATOM 611 C CA . ASN A 1 82 ? 26.267 -8.576 -25.959 1.00 75.31 82 ASN A CA 1
ATOM 612 C C . ASN A 1 82 ? 26.435 -10.077 -25.632 1.00 75.31 82 ASN A C 1
ATOM 614 O O . ASN A 1 82 ? 26.135 -10.949 -26.447 1.00 75.31 82 ASN A O 1
ATOM 618 N N . VAL A 1 83 ? 26.850 -10.396 -24.399 1.00 71.50 83 VAL A N 1
ATOM 619 C CA . VAL A 1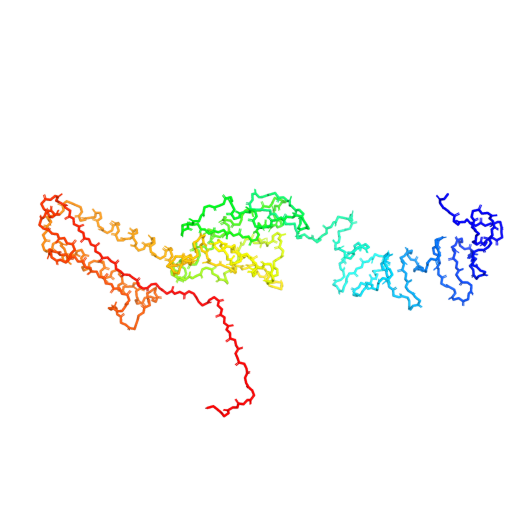 83 ? 26.986 -11.786 -23.902 1.00 71.50 83 VAL A CA 1
ATOM 620 C C . VAL A 1 83 ? 25.702 -12.628 -23.968 1.00 71.50 83 VAL A C 1
ATOM 622 O O . VAL A 1 83 ? 25.766 -13.852 -23.873 1.00 71.50 83 VAL A O 1
ATOM 625 N N . GLU A 1 84 ? 24.539 -11.992 -24.112 1.00 63.53 84 GLU A N 1
ATOM 626 C CA . GLU A 1 84 ? 23.233 -12.648 -24.244 1.00 63.53 84 GLU A CA 1
ATOM 627 C C . GLU A 1 84 ? 22.818 -12.843 -25.717 1.00 63.53 84 GLU A C 1
ATOM 629 O O . GLU A 1 84 ? 21.785 -13.458 -25.982 1.00 63.53 84 GLU A O 1
ATOM 634 N N . GLY A 1 85 ? 23.617 -12.350 -26.672 1.00 68.25 85 GLY A N 1
ATOM 635 C CA . GLY A 1 85 ? 23.360 -12.430 -28.111 1.00 68.25 85 GLY A CA 1
ATOM 636 C C . GLY A 1 85 ? 22.389 -11.372 -28.648 1.00 68.25 85 GLY A C 1
ATOM 637 O O . GLY A 1 85 ? 21.820 -11.571 -29.717 1.00 68.25 85 GLY A O 1
ATOM 638 N N . LEU A 1 86 ? 22.156 -10.277 -27.915 1.00 70.75 86 LEU A N 1
ATOM 639 C CA . LEU A 1 86 ? 21.296 -9.169 -28.353 1.00 70.75 86 LEU A CA 1
ATOM 640 C C . LEU A 1 86 ? 22.100 -8.122 -29.121 1.00 70.75 86 LEU A C 1
ATOM 642 O O . LEU A 1 86 ? 23.196 -7.801 -28.674 1.00 70.75 86 LEU A O 1
ATOM 646 N N . LEU A 1 87 ? 21.533 -7.550 -30.192 1.00 75.56 87 LEU A N 1
ATOM 647 C CA . LEU A 1 87 ? 22.154 -6.484 -30.990 1.00 75.56 87 LEU A CA 1
ATOM 648 C C . LEU A 1 87 ? 22.428 -5.228 -30.153 1.00 75.56 87 LEU A C 1
ATOM 650 O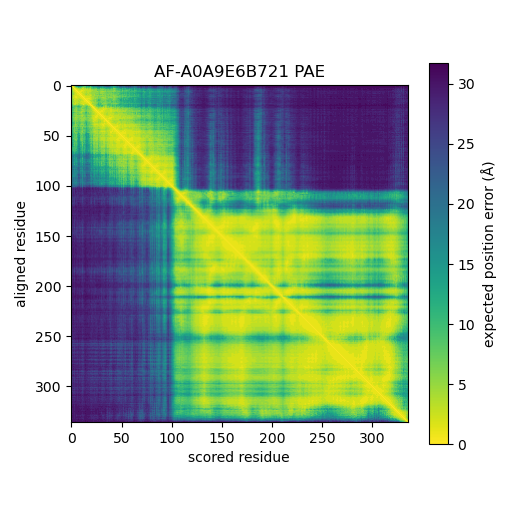 O . LEU A 1 87 ? 21.598 -4.819 -29.341 1.00 75.56 87 LEU A O 1
ATOM 654 N N . VAL A 1 88 ? 23.573 -4.593 -30.382 1.00 75.38 88 VAL A N 1
ATOM 655 C CA . VAL A 1 88 ? 24.071 -3.429 -29.643 1.00 75.38 88 VAL A CA 1
ATOM 656 C C . VAL A 1 88 ? 24.578 -2.370 -30.629 1.00 75.38 88 VAL A C 1
ATOM 658 O O . VAL A 1 88 ? 25.152 -2.700 -31.663 1.00 75.38 88 VAL A O 1
ATOM 661 N N . ASN A 1 89 ? 24.364 -1.083 -30.347 1.00 73.19 89 ASN A N 1
ATOM 662 C CA . ASN A 1 89 ? 24.988 0.003 -31.107 1.00 73.19 89 ASN A CA 1
ATOM 663 C C . ASN A 1 89 ? 26.454 0.228 -30.676 1.00 73.19 89 ASN A C 1
ATOM 665 O O . ASN A 1 89 ? 26.953 -0.385 -29.734 1.00 73.19 89 ASN A O 1
ATOM 669 N N . ARG A 1 90 ? 27.160 1.130 -31.365 1.00 66.88 90 ARG A N 1
ATOM 670 C CA . ARG A 1 90 ? 28.581 1.423 -31.092 1.00 66.88 90 ARG A CA 1
ATOM 671 C C . ARG A 1 90 ? 28.815 2.049 -29.717 1.00 66.88 90 ARG A C 1
ATOM 673 O O . ARG A 1 90 ? 29.908 1.956 -29.180 1.00 66.88 90 ARG A O 1
ATOM 680 N N . GLU A 1 91 ? 27.777 2.635 -29.136 1.00 62.62 91 GLU A N 1
ATOM 681 C CA . GLU A 1 91 ? 27.770 3.196 -27.789 1.00 62.62 91 GLU A CA 1
ATOM 682 C C . GLU A 1 91 ? 27.461 2.150 -26.695 1.00 62.62 91 GLU A C 1
ATOM 684 O O . GLU A 1 91 ? 27.303 2.512 -25.530 1.00 62.62 91 GLU A O 1
ATOM 689 N N . GLY A 1 92 ? 27.338 0.860 -27.039 1.00 63.91 92 GLY A N 1
ATOM 690 C CA . GLY A 1 92 ? 27.117 -0.223 -26.072 1.00 63.91 92 GLY A CA 1
ATOM 691 C C . GLY A 1 92 ? 25.654 -0.445 -25.659 1.00 63.91 92 GLY A C 1
ATOM 692 O O . GLY A 1 92 ? 25.380 -1.126 -24.674 1.00 63.91 92 GLY A O 1
ATOM 693 N N . GLN A 1 93 ? 24.695 0.106 -26.402 1.00 65.75 93 GLN A N 1
ATOM 694 C CA . GLN A 1 93 ? 23.272 0.150 -26.055 1.00 65.75 93 GLN A CA 1
ATOM 695 C C . GLN A 1 93 ? 22.468 -0.835 -26.916 1.00 65.75 93 GLN A C 1
ATOM 697 O O . GLN A 1 93 ? 22.635 -0.867 -28.133 1.00 65.75 93 GLN A O 1
ATOM 702 N N . VAL A 1 94 ? 21.564 -1.616 -26.315 1.00 69.06 94 VAL A N 1
ATOM 703 C CA . VAL A 1 94 ? 20.820 -2.671 -27.034 1.00 69.06 94 VAL A CA 1
ATOM 704 C C . VAL A 1 94 ? 19.865 -2.062 -28.071 1.00 69.06 94 VAL A C 1
ATOM 706 O O . VAL A 1 94 ? 19.163 -1.097 -27.756 1.00 69.06 94 VAL A O 1
ATOM 709 N N . ILE A 1 95 ? 19.807 -2.620 -29.283 1.00 69.12 95 ILE A N 1
ATOM 710 C CA . ILE A 1 95 ? 18.996 -2.161 -30.429 1.00 69.12 95 ILE A CA 1
ATOM 711 C C . ILE A 1 95 ? 18.212 -3.310 -31.091 1.00 69.12 95 ILE A C 1
ATOM 713 O O . ILE A 1 95 ? 18.527 -4.473 -30.873 1.00 69.12 95 ILE A O 1
ATOM 717 N N . ASP A 1 96 ? 17.172 -2.994 -31.866 1.00 67.75 96 ASP A N 1
ATOM 718 C CA . ASP A 1 96 ? 16.427 -3.936 -32.710 1.00 67.75 96 ASP A CA 1
ATOM 719 C C . ASP A 1 96 ? 17.066 -4.035 -34.099 1.00 67.75 96 ASP A C 1
ATOM 721 O O . ASP A 1 96 ? 17.967 -3.268 -34.442 1.00 67.75 96 ASP A O 1
ATOM 725 N N . ASP A 1 97 ? 16.549 -4.946 -34.925 1.00 68.00 97 ASP A N 1
ATOM 726 C CA . ASP A 1 97 ? 17.019 -5.167 -36.300 1.00 68.00 97 ASP A CA 1
ATOM 727 C C . ASP A 1 97 ? 16.879 -3.924 -37.208 1.00 68.00 97 ASP A C 1
ATOM 729 O O . ASP A 1 97 ? 17.445 -3.881 -38.298 1.00 68.00 97 ASP A O 1
ATOM 733 N N . ASN A 1 98 ? 16.125 -2.902 -36.786 1.00 64.62 98 ASN A N 1
ATOM 734 C CA . ASN A 1 98 ? 15.959 -1.639 -37.509 1.00 64.62 98 ASN A CA 1
ATOM 735 C C . ASN A 1 98 ? 16.850 -0.513 -36.949 1.00 64.62 98 ASN A C 1
ATOM 737 O O . ASN A 1 98 ? 16.745 0.628 -37.404 1.00 64.62 98 ASN A O 1
ATOM 741 N N . GLY A 1 99 ? 17.706 -0.803 -35.964 1.00 57.72 99 GLY A N 1
ATOM 742 C CA . GLY A 1 99 ? 18.573 0.173 -35.306 1.00 57.72 99 GLY A CA 1
ATOM 743 C C . GLY A 1 99 ? 17.882 1.021 -34.232 1.00 57.72 99 GLY A C 1
ATOM 744 O O . GLY A 1 99 ? 18.484 1.970 -33.727 1.00 57.72 99 GLY A O 1
ATOM 745 N N . ASN A 1 100 ? 16.639 0.708 -33.854 1.00 59.28 100 ASN A N 1
ATOM 746 C CA . ASN A 1 100 ? 15.972 1.378 -32.741 1.00 59.28 100 ASN A CA 1
ATOM 747 C C . ASN A 1 100 ? 16.470 0.805 -31.423 1.00 59.28 100 ASN A C 1
ATOM 749 O O . ASN A 1 100 ? 16.583 -0.402 -31.269 1.00 59.28 100 ASN A O 1
ATOM 753 N N . ARG A 1 101 ? 16.687 1.657 -30.425 1.00 61.62 101 ARG A N 1
ATOM 754 C CA . ARG A 1 101 ? 17.085 1.226 -29.078 1.00 61.62 101 ARG A CA 1
ATOM 755 C C . ARG A 1 101 ? 16.049 0.254 -28.495 1.00 61.62 101 ARG A C 1
ATOM 757 O O . ARG A 1 101 ? 14.896 0.624 -28.298 1.00 61.62 101 ARG A O 1
ATOM 764 N N . LEU A 1 102 ? 16.473 -0.969 -28.189 1.00 53.34 102 LEU A N 1
ATOM 765 C CA . LEU A 1 102 ? 15.718 -1.968 -27.429 1.00 53.34 102 LEU A CA 1
ATOM 766 C C . LEU A 1 102 ? 15.944 -1.866 -25.926 1.00 53.34 102 LEU A C 1
ATOM 768 O O . LEU A 1 102 ? 15.208 -2.518 -25.173 1.00 53.34 102 LEU A O 1
ATOM 772 N N . ASP A 1 103 ? 16.908 -1.053 -25.490 1.00 51.38 103 ASP A N 1
ATOM 773 C CA . ASP A 1 103 ? 17.093 -0.705 -24.084 1.00 51.38 103 ASP A CA 1
ATOM 774 C C . ASP A 1 103 ? 15.913 0.172 -23.620 1.00 51.38 103 ASP A C 1
ATOM 776 O O . ASP A 1 103 ? 15.946 1.398 -23.571 1.00 51.38 103 ASP A O 1
ATOM 780 N N . ASN A 1 104 ? 14.780 -0.497 -23.410 1.00 46.97 104 ASN A N 1
ATOM 781 C CA . ASN A 1 104 ? 13.466 0.058 -23.113 1.00 46.97 104 ASN A CA 1
ATOM 782 C C . ASN A 1 104 ? 13.352 0.453 -21.634 1.00 46.97 104 ASN A C 1
ATOM 784 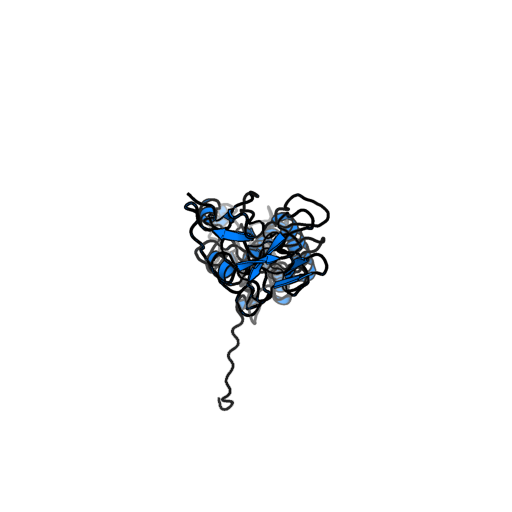O O . ASN A 1 104 ? 12.356 0.102 -20.994 1.00 46.97 104 ASN A O 1
ATOM 788 N N . ASP A 1 105 ? 14.352 1.135 -21.091 1.00 53.88 105 ASP A N 1
ATOM 789 C CA . ASP A 1 105 ? 14.219 1.882 -19.845 1.00 53.88 105 ASP A CA 1
ATOM 790 C C . ASP A 1 105 ? 13.868 3.325 -20.210 1.00 53.88 105 ASP A C 1
ATOM 792 O O . ASP A 1 105 ? 14.663 4.255 -20.103 1.00 53.88 105 ASP A O 1
ATOM 796 N N . VAL A 1 106 ? 12.642 3.501 -20.707 1.00 54.53 106 VAL A N 1
ATOM 797 C CA . VAL A 1 106 ? 12.088 4.834 -20.938 1.00 54.53 106 VAL A CA 1
ATOM 798 C C . VAL A 1 106 ? 11.733 5.388 -19.567 1.00 54.53 106 VAL A C 1
ATOM 800 O O . VAL A 1 106 ? 10.814 4.879 -18.918 1.00 54.53 106 VAL A O 1
ATOM 803 N N . LEU A 1 107 ? 12.464 6.407 -19.107 1.00 56.94 107 LEU A N 1
ATOM 804 C CA . LEU A 1 107 ? 12.069 7.122 -17.901 1.00 56.94 107 LEU A CA 1
ATOM 805 C C . LEU A 1 107 ? 10.782 7.874 -18.230 1.00 56.94 107 LEU A C 1
ATOM 807 O O . LEU A 1 107 ? 10.747 8.724 -19.116 1.00 56.94 107 LEU A O 1
ATOM 811 N N . ILE A 1 108 ? 9.707 7.496 -17.548 1.00 61.22 108 ILE A N 1
ATOM 812 C CA . ILE A 1 108 ? 8.412 8.158 -17.645 1.00 61.22 108 ILE A CA 1
ATOM 813 C C . ILE A 1 108 ? 8.187 8.847 -16.309 1.00 61.22 108 ILE A C 1
ATOM 815 O O . ILE A 1 108 ? 8.154 8.167 -15.281 1.00 61.22 108 ILE A O 1
ATOM 819 N N . ASP A 1 109 ? 8.064 10.172 -16.319 1.00 67.31 109 ASP A N 1
ATOM 820 C CA . ASP A 1 109 ? 7.778 10.944 -15.112 1.00 67.31 109 ASP A CA 1
ATOM 821 C C . ASP A 1 109 ? 6.415 10.561 -14.496 1.00 67.31 109 ASP A C 1
ATOM 823 O O . ASP A 1 109 ? 5.657 9.735 -15.019 1.00 67.31 109 ASP A O 1
ATOM 827 N N . LEU A 1 110 ? 6.075 11.137 -13.343 1.00 74.31 110 LEU A N 1
ATOM 828 C CA . LEU A 1 110 ? 4.806 10.808 -12.686 1.00 74.31 110 LEU A CA 1
ATOM 829 C C . LEU A 1 110 ? 3.566 11.252 -13.481 1.00 74.31 110 LEU A C 1
ATOM 831 O O . LEU A 1 110 ? 2.502 10.661 -13.287 1.00 74.31 110 LEU A O 1
ATOM 835 N N . ASP A 1 111 ? 3.709 12.196 -14.411 1.00 72.69 111 ASP A N 1
ATOM 836 C CA . ASP A 1 111 ? 2.631 12.702 -15.267 1.00 72.69 111 ASP A CA 1
ATOM 837 C C . ASP A 1 111 ? 2.462 11.895 -16.564 1.00 72.69 111 ASP A C 1
ATOM 839 O O . ASP A 1 111 ? 1.470 12.056 -17.279 1.00 72.69 111 ASP A O 1
ATOM 843 N N . GLY A 1 112 ? 3.381 10.969 -16.846 1.00 66.56 112 GLY A N 1
ATOM 844 C CA . GLY A 1 112 ? 3.324 10.104 -18.020 1.00 66.56 112 GLY A CA 1
ATOM 845 C C . GLY A 1 112 ? 4.143 10.597 -19.206 1.00 66.56 112 GLY A C 1
ATOM 846 O O . GLY A 1 112 ? 3.986 10.058 -20.304 1.00 66.56 112 GLY A O 1
ATOM 847 N N . ASN A 1 113 ? 5.009 11.592 -19.014 1.00 72.38 113 ASN A N 1
ATOM 848 C CA . ASN A 1 113 ? 5.886 12.096 -20.061 1.00 72.38 113 ASN A CA 1
ATOM 849 C C . ASN A 1 113 ? 7.192 11.307 -20.089 1.00 72.38 113 ASN A C 1
ATOM 851 O O . ASN A 1 113 ? 7.819 11.073 -19.057 1.00 72.38 113 ASN A O 1
ATOM 855 N N . THR A 1 114 ? 7.638 10.946 -21.290 1.00 67.25 114 THR A N 1
ATOM 856 C CA . THR A 1 114 ? 8.995 10.440 -21.495 1.00 67.25 114 THR A CA 1
ATOM 857 C C . THR A 1 114 ? 10.003 11.552 -21.222 1.00 67.25 114 THR A C 1
ATOM 859 O O . THR A 1 114 ? 9.926 12.617 -21.835 1.00 67.25 114 THR A O 1
ATOM 862 N N . VAL A 1 115 ? 10.965 11.292 -20.342 1.00 65.75 115 VAL A N 1
ATOM 863 C CA . VAL A 1 115 ? 12.011 12.241 -19.948 1.00 65.75 115 VAL A CA 1
ATOM 864 C C . VAL A 1 115 ? 13.395 11.609 -20.081 1.00 65.75 115 VAL A C 1
ATOM 866 O O . VAL A 1 115 ? 13.553 10.391 -19.999 1.00 65.75 115 VAL A O 1
ATOM 869 N N . ASP A 1 116 ? 14.406 12.448 -20.311 1.00 58.44 116 ASP A N 1
ATOM 870 C CA . ASP A 1 116 ? 15.801 12.011 -20.354 1.00 58.44 116 ASP A CA 1
ATOM 871 C C . ASP A 1 116 ? 16.326 11.813 -18.917 1.00 58.44 116 ASP A C 1
ATOM 873 O O . ASP A 1 116 ? 16.388 12.791 -18.162 1.00 58.44 116 ASP A O 1
ATOM 877 N N . PRO A 1 117 ? 16.723 10.590 -18.514 1.00 55.66 117 PRO A N 1
ATOM 878 C CA . PRO A 1 117 ? 17.276 10.336 -17.186 1.00 55.66 117 PRO A CA 1
ATOM 879 C C . PRO A 1 117 ? 18.541 11.147 -16.872 1.00 55.66 117 PRO A C 1
ATOM 881 O O . PRO A 1 117 ? 18.827 11.358 -15.697 1.00 55.66 117 PRO A O 1
ATOM 884 N N . ALA A 1 118 ? 19.282 11.632 -17.876 1.00 51.66 118 ALA A N 1
ATOM 885 C CA . ALA A 1 118 ? 20.467 12.467 -17.667 1.00 51.66 118 ALA A CA 1
ATOM 886 C C . ALA A 1 118 ? 20.135 13.910 -17.234 1.00 51.66 118 ALA A C 1
ATOM 888 O O . ALA A 1 118 ? 21.011 14.618 -16.737 1.00 51.66 118 ALA A O 1
ATOM 889 N N . VAL A 1 119 ? 18.888 14.358 -17.433 1.00 51.91 119 VAL A N 1
ATOM 890 C CA . VAL A 1 119 ? 18.454 15.753 -17.213 1.00 51.91 119 VAL A CA 1
ATOM 891 C C . VAL A 1 119 ? 17.248 15.843 -16.264 1.00 51.91 119 VAL A C 1
ATOM 893 O O . VAL A 1 119 ? 16.935 16.924 -15.767 1.00 51.91 119 VAL A O 1
ATOM 896 N N . TYR A 1 120 ? 16.562 14.730 -15.986 1.00 57.16 120 TYR A N 1
ATOM 897 C CA . TYR A 1 120 ? 15.395 14.712 -15.107 1.00 57.16 120 TYR A CA 1
ATOM 898 C C . TYR A 1 120 ? 15.791 14.893 -13.636 1.00 57.16 120 TYR A C 1
ATOM 900 O O . TYR A 1 120 ? 16.331 13.986 -13.003 1.00 57.16 120 TYR A O 1
ATOM 908 N N . ASP A 1 121 ? 15.479 16.066 -13.079 1.00 63.47 121 ASP A N 1
ATOM 909 C CA . ASP A 1 121 ? 15.503 16.285 -11.635 1.00 63.47 121 ASP A CA 1
ATOM 910 C C . ASP A 1 121 ? 14.301 15.577 -11.003 1.00 63.47 121 ASP A C 1
ATOM 912 O O . ASP A 1 121 ? 13.172 16.074 -10.953 1.00 63.47 121 ASP A O 1
ATOM 916 N N . VAL A 1 122 ? 14.567 14.369 -10.528 1.00 57.53 122 VAL A N 1
ATOM 917 C CA . VAL A 1 122 ? 13.585 13.502 -9.897 1.00 57.53 122 VAL A CA 1
ATOM 918 C C . VAL A 1 122 ? 13.194 13.996 -8.495 1.00 57.53 122 VAL A C 1
ATOM 920 O O . VAL A 1 122 ? 12.458 13.292 -7.826 1.00 57.53 122 VAL A O 1
ATOM 923 N N . ASP A 1 123 ? 13.643 15.147 -7.987 1.00 65.00 123 ASP A N 1
ATOM 924 C CA . ASP A 1 123 ? 13.065 15.750 -6.774 1.00 65.00 123 ASP A CA 1
ATOM 925 C C . ASP A 1 123 ? 11.945 16.752 -7.096 1.00 65.00 123 ASP A C 1
ATOM 927 O O . ASP A 1 123 ? 11.152 17.083 -6.208 1.00 65.00 123 ASP A O 1
ATOM 931 N N . VAL A 1 124 ? 11.804 17.178 -8.361 1.00 64.44 124 VAL A N 1
ATOM 932 C CA . VAL A 1 124 ? 10.757 18.125 -8.791 1.00 64.44 124 VAL A CA 1
ATOM 933 C C . VAL A 1 124 ? 9.369 17.609 -8.423 1.00 64.44 124 VAL A C 1
ATOM 935 O O . VAL A 1 124 ? 8.567 18.369 -7.875 1.00 64.44 124 VAL A O 1
ATOM 938 N N . TRP A 1 125 ? 9.125 16.303 -8.586 1.00 72.25 125 TRP A N 1
ATOM 939 C CA . TRP A 1 125 ? 7.821 15.719 -8.275 1.00 72.25 125 TRP A CA 1
ATOM 940 C C . TRP A 1 125 ? 7.413 15.900 -6.815 1.00 72.25 125 TRP A C 1
ATOM 942 O O . TRP A 1 125 ? 6.225 15.956 -6.511 1.00 72.25 125 TRP A O 1
ATOM 952 N N . LYS A 1 126 ? 8.359 16.019 -5.873 1.00 73.56 126 LYS A N 1
ATOM 953 C CA . LYS A 1 126 ? 7.999 16.228 -4.466 1.00 73.56 126 LYS A CA 1
ATOM 954 C C . LYS A 1 126 ? 7.222 17.528 -4.283 1.00 73.56 126 LYS A C 1
ATOM 956 O O . LYS A 1 126 ? 6.456 17.604 -3.329 1.00 73.56 126 LYS A O 1
ATOM 961 N N . ASN A 1 127 ? 7.374 18.524 -5.153 1.00 76.44 127 ASN A N 1
ATOM 962 C CA . ASN A 1 127 ? 6.604 19.766 -5.077 1.00 76.44 127 ASN A CA 1
ATOM 963 C C . ASN A 1 127 ? 5.194 19.640 -5.670 1.00 76.44 127 ASN A C 1
ATOM 965 O O . ASN A 1 127 ? 4.311 20.387 -5.256 1.00 76.44 127 ASN A O 1
ATOM 969 N N . ASP A 1 128 ? 4.965 18.673 -6.559 1.00 78.12 128 ASP A N 1
ATOM 970 C CA . ASP A 1 128 ? 3.692 18.513 -7.275 1.00 78.12 128 ASP A CA 1
ATOM 971 C C . ASP A 1 128 ? 2.632 17.750 -6.466 1.00 78.12 128 ASP A C 1
ATOM 973 O O . ASP A 1 128 ? 1.434 17.864 -6.725 1.00 78.12 128 ASP A O 1
ATOM 977 N N . TYR A 1 129 ? 3.055 16.981 -5.458 1.00 80.44 129 TYR A N 1
ATOM 978 C CA . TYR A 1 129 ? 2.165 16.155 -4.638 1.00 80.44 129 TYR A CA 1
ATOM 979 C C . TYR A 1 129 ? 2.106 16.645 -3.198 1.00 80.44 129 TYR A C 1
ATOM 981 O O . TYR A 1 129 ? 3.141 16.856 -2.577 1.00 80.44 129 TYR A O 1
ATOM 989 N N . ASP A 1 130 ? 0.917 16.743 -2.608 1.00 85.62 130 ASP A N 1
ATOM 990 C CA . ASP A 1 130 ? 0.765 17.139 -1.205 1.00 85.62 130 ASP A CA 1
ATOM 991 C C . ASP A 1 130 ? 1.357 16.111 -0.226 1.00 85.62 130 ASP A C 1
ATOM 993 O O . ASP A 1 130 ? 1.318 14.897 -0.443 1.00 85.62 130 ASP A O 1
ATOM 997 N N . GLN A 1 131 ? 1.874 16.596 0.908 1.00 88.12 131 GLN A N 1
ATOM 998 C CA . GLN A 1 131 ? 2.247 15.722 2.021 1.00 88.12 131 GLN A CA 1
ATOM 999 C C . GLN A 1 131 ? 0.975 15.264 2.745 1.00 88.12 131 GLN A C 1
ATOM 1001 O O . GLN A 1 131 ? 0.286 16.065 3.377 1.00 88.12 131 GLN A O 1
ATOM 1006 N N . THR A 1 132 ? 0.638 13.979 2.643 1.00 91.06 132 THR A N 1
ATOM 1007 C CA . THR A 1 132 ? -0.598 13.439 3.218 1.00 91.06 132 THR A CA 1
ATOM 1008 C C . THR A 1 132 ? -0.510 11.945 3.496 1.00 91.06 132 THR A C 1
ATOM 1010 O O . THR A 1 132 ? -0.010 11.158 2.692 1.00 91.06 132 THR A O 1
ATOM 1013 N N . ALA A 1 133 ? -1.094 11.533 4.621 1.00 93.44 133 ALA A N 1
ATOM 1014 C CA . ALA A 1 133 ? -1.220 10.131 5.000 1.00 93.44 133 ALA A CA 1
ATOM 1015 C C . ALA A 1 133 ? -2.128 9.330 4.051 1.00 93.44 133 ALA A C 1
ATOM 1017 O O . ALA A 1 133 ? -2.110 8.103 4.080 1.00 93.44 133 ALA A O 1
ATOM 1018 N N . TYR A 1 134 ? -2.952 10.002 3.241 1.00 94.06 134 TYR A N 1
ATOM 1019 C CA . TYR A 1 134 ? -3.991 9.377 2.415 1.00 94.06 134 TYR A CA 1
ATOM 1020 C C . TYR A 1 134 ? -3.573 9.124 0.963 1.00 94.06 134 TYR A C 1
ATOM 1022 O O . TYR A 1 134 ? -4.370 8.588 0.194 1.00 94.06 134 TYR A O 1
ATOM 1030 N N . ALA A 1 135 ? -2.339 9.471 0.596 1.00 92.81 135 ALA A N 1
ATOM 1031 C CA . ALA A 1 135 ? -1.781 9.219 -0.724 1.00 92.81 135 ALA A CA 1
ATOM 1032 C C . ALA A 1 135 ? -0.582 8.270 -0.638 1.00 92.81 135 ALA A C 1
ATOM 1034 O O . ALA A 1 135 ? 0.116 8.203 0.374 1.00 92.81 135 ALA A O 1
ATOM 1035 N N . ALA A 1 136 ? -0.365 7.526 -1.716 1.00 92.75 136 ALA A N 1
ATOM 1036 C CA . ALA A 1 136 ? 0.832 6.736 -1.950 1.00 92.75 136 ALA A CA 1
ATOM 1037 C C . ALA A 1 136 ? 1.158 6.824 -3.441 1.00 92.75 136 ALA A C 1
ATOM 1039 O O . ALA A 1 136 ? 0.274 6.629 -4.278 1.00 92.75 136 ALA A O 1
ATOM 1040 N N . ILE A 1 137 ? 2.412 7.128 -3.757 1.00 91.31 137 ILE A N 1
ATOM 1041 C CA . ILE A 1 137 ? 2.886 7.306 -5.131 1.00 91.31 137 ILE A CA 1
ATOM 1042 C C . ILE A 1 137 ? 3.659 6.055 -5.528 1.00 91.31 137 ILE A C 1
ATOM 1044 O O . ILE A 1 137 ? 4.413 5.514 -4.716 1.00 91.31 137 ILE A O 1
ATOM 1048 N N . TYR A 1 138 ? 3.445 5.589 -6.757 1.00 91.81 138 TYR A N 1
ATOM 1049 C CA . TYR A 1 138 ? 4.059 4.381 -7.295 1.00 91.81 138 TYR A CA 1
ATOM 1050 C C . TYR A 1 138 ? 4.780 4.684 -8.600 1.00 91.81 138 TYR A C 1
ATOM 1052 O O . TYR A 1 138 ? 4.228 5.349 -9.470 1.00 91.81 138 TYR A O 1
ATOM 1060 N N . TYR A 1 139 ? 5.987 4.150 -8.728 1.00 89.81 139 TYR A N 1
ATOM 1061 C CA . TYR A 1 139 ? 6.863 4.310 -9.880 1.00 89.81 139 TYR A CA 1
ATOM 1062 C C . TYR A 1 139 ? 7.550 2.974 -10.190 1.00 89.81 139 TYR A C 1
ATOM 1064 O O . TYR A 1 139 ? 7.790 2.200 -9.266 1.00 89.81 139 TYR A O 1
ATOM 1072 N N . PRO A 1 140 ? 7.908 2.672 -11.442 1.00 89.56 140 PRO A N 1
ATOM 1073 C CA . PRO A 1 140 ? 7.610 3.429 -12.658 1.00 89.56 140 PRO A CA 1
ATOM 1074 C C . PRO A 1 140 ? 6.204 3.176 -13.196 1.00 89.56 140 PRO A C 1
ATOM 1076 O O . PRO A 1 140 ? 5.474 2.295 -12.730 1.00 89.56 140 PRO A O 1
ATOM 1079 N N . TRP A 1 141 ? 5.859 3.925 -14.245 1.00 92.38 141 TRP A N 1
ATOM 1080 C CA . TRP A 1 141 ? 4.833 3.502 -15.192 1.00 92.38 141 TRP A CA 1
ATOM 1081 C C . TRP A 1 141 ? 5.133 2.103 -15.735 1.00 92.38 141 TRP A C 1
ATOM 1083 O O . TRP A 1 141 ? 6.263 1.612 -15.698 1.00 92.38 141 TRP A O 1
ATOM 1093 N N . LEU A 1 142 ? 4.094 1.431 -16.211 1.00 91.81 142 LEU A N 1
ATOM 1094 C CA . LEU A 1 142 ? 4.158 0.047 -16.657 1.00 91.81 142 LEU A CA 1
ATOM 1095 C C . LEU A 1 142 ? 4.073 -0.035 -18.184 1.00 91.81 142 LEU A C 1
ATOM 1097 O O . LEU A 1 142 ? 3.485 0.821 -18.839 1.00 91.81 142 LEU A O 1
ATOM 1101 N N . LYS A 1 143 ? 4.610 -1.112 -18.748 1.00 90.25 143 LYS A N 1
ATOM 1102 C CA . LYS A 1 143 ? 4.484 -1.499 -20.158 1.00 90.25 143 LYS A CA 1
ATOM 1103 C C . LYS A 1 143 ? 3.917 -2.909 -20.266 1.00 90.25 143 LYS A C 1
ATOM 1105 O O . LYS A 1 143 ? 4.056 -3.706 -19.338 1.00 90.25 143 LYS A O 1
ATOM 1110 N N . ALA A 1 144 ? 3.286 -3.239 -21.388 1.00 89.06 144 ALA A N 1
ATOM 1111 C CA . ALA A 1 144 ? 2.777 -4.585 -21.632 1.00 89.06 144 ALA A CA 1
ATOM 1112 C C . ALA A 1 144 ? 2.764 -4.918 -23.126 1.00 89.06 144 ALA A C 1
ATOM 1114 O O . ALA A 1 144 ? 2.513 -4.053 -23.949 1.00 89.06 144 ALA A O 1
ATOM 1115 N N . LYS A 1 145 ? 2.954 -6.194 -23.486 1.00 88.50 145 LYS A N 1
ATOM 1116 C CA . LYS A 1 145 ? 3.013 -6.632 -24.900 1.00 88.50 145 LYS A CA 1
ATOM 1117 C C . LYS A 1 145 ? 1.742 -6.349 -25.709 1.00 88.50 145 LYS A C 1
ATOM 1119 O O . LYS A 1 145 ? 1.771 -6.385 -26.930 1.00 88.50 145 LYS A O 1
ATOM 1124 N N . TRP A 1 146 ? 0.615 -6.163 -25.030 1.00 87.81 146 TRP A N 1
ATOM 1125 C CA . TRP A 1 146 ? -0.696 -5.974 -25.646 1.00 87.81 146 TRP A CA 1
ATOM 1126 C C . TRP A 1 146 ? -1.055 -4.495 -25.871 1.00 87.81 146 TRP A C 1
ATOM 1128 O O . TRP A 1 146 ? -2.156 -4.212 -26.339 1.00 87.81 146 TRP A O 1
ATOM 1138 N N . THR A 1 147 ? -0.168 -3.554 -25.533 1.00 86.94 147 THR A N 1
ATOM 1139 C CA . THR A 1 147 ? -0.366 -2.117 -25.761 1.00 86.94 147 THR A CA 1
ATOM 1140 C C . THR A 1 147 ? 0.967 -1.397 -25.926 1.00 86.94 147 THR A C 1
ATOM 1142 O O . THR A 1 147 ? 1.870 -1.562 -25.114 1.00 86.94 147 THR A O 1
ATOM 1145 N N . ASP A 1 148 ? 1.050 -0.508 -26.911 1.00 81.06 148 ASP A N 1
ATOM 1146 C CA . ASP A 1 148 ? 2.222 0.360 -27.093 1.00 81.06 148 ASP A CA 1
ATOM 1147 C C . ASP A 1 148 ? 2.184 1.594 -26.174 1.00 81.06 148 ASP A C 1
ATOM 1149 O O . ASP A 1 148 ? 3.155 2.338 -26.061 1.00 81.06 148 ASP A O 1
ATOM 1153 N N . LYS A 1 149 ? 1.052 1.835 -25.498 1.00 86.88 149 LYS A N 1
ATOM 1154 C CA . LYS A 1 149 ? 0.917 2.921 -24.520 1.00 86.88 149 LYS A CA 1
ATOM 1155 C C . LYS A 1 149 ? 1.439 2.502 -23.154 1.00 86.88 149 LYS A C 1
ATOM 1157 O O . LYS A 1 149 ? 1.076 1.433 -22.659 1.00 86.88 149 LYS A O 1
ATOM 1162 N N . ALA A 1 150 ? 2.177 3.407 -22.515 1.00 88.06 150 ALA A N 1
ATOM 1163 C CA . ALA A 1 150 ? 2.513 3.296 -21.106 1.00 88.06 150 ALA A CA 1
ATOM 1164 C C . ALA A 1 150 ? 1.242 3.277 -20.243 1.00 88.06 150 ALA A C 1
ATOM 1166 O O . ALA A 1 150 ? 0.250 3.955 -20.523 1.00 88.06 150 ALA A O 1
ATOM 1167 N N . ILE A 1 151 ? 1.276 2.471 -19.189 1.00 91.88 151 ILE A N 1
ATOM 1168 C CA . ILE A 1 151 ? 0.154 2.219 -18.294 1.00 91.88 151 ILE A CA 1
ATOM 1169 C C . ILE A 1 151 ? 0.475 2.874 -16.946 1.00 91.88 151 ILE A C 1
ATOM 1171 O O . ILE A 1 151 ? 1.493 2.527 -16.337 1.00 91.88 151 ILE A O 1
ATOM 1175 N N . PRO A 1 152 ? -0.384 3.767 -16.428 1.00 92.88 152 PRO A N 1
ATOM 1176 C CA . PRO A 1 152 ? -0.178 4.336 -15.106 1.00 92.88 152 PRO A CA 1
ATOM 1177 C C . PRO A 1 152 ? -0.255 3.221 -14.048 1.00 92.88 152 PRO A C 1
ATOM 1179 O O . PRO A 1 152 ? -1.174 2.391 -14.080 1.00 92.88 152 PRO A O 1
ATOM 1182 N N . PRO A 1 153 ? 0.676 3.181 -13.081 1.00 93.94 153 PRO A N 1
ATOM 1183 C CA . PRO A 1 153 ? 0.796 2.047 -12.168 1.00 93.94 153 PRO A CA 1
ATOM 1184 C C . PRO A 1 153 ? -0.381 1.956 -11.190 1.00 93.94 153 PRO A C 1
ATOM 1186 O O . PRO A 1 153 ? -0.707 0.868 -10.715 1.00 93.94 153 PRO A O 1
ATOM 1189 N N . SER A 1 154 ? -1.068 3.071 -10.926 1.00 94.06 154 SER A N 1
ATOM 1190 C CA . SER A 1 154 ? -2.178 3.173 -9.969 1.00 94.06 154 SER A CA 1
ATOM 1191 C C . SER A 1 154 ? -3.277 2.125 -10.188 1.00 94.06 154 SER A C 1
ATOM 1193 O O . SER A 1 154 ? -3.769 1.547 -9.218 1.00 94.06 154 SER A O 1
ATOM 1195 N N . ALA A 1 155 ? -3.619 1.812 -11.441 1.00 92.56 155 ALA A N 1
ATOM 1196 C CA . ALA A 1 155 ? -4.628 0.803 -11.766 1.00 92.56 155 ALA A CA 1
ATOM 1197 C C . ALA A 1 155 ? -4.181 -0.619 -11.378 1.00 92.56 155 ALA A C 1
ATOM 1199 O O . ALA A 1 155 ? -4.955 -1.381 -10.791 1.00 92.56 155 ALA A O 1
ATOM 1200 N N . ALA A 1 156 ? -2.920 -0.970 -11.651 1.00 94.38 156 ALA A N 1
ATOM 1201 C CA . ALA A 1 156 ? -2.356 -2.264 -11.268 1.00 94.38 156 ALA A CA 1
ATOM 1202 C C . ALA A 1 156 ? -2.242 -2.395 -9.740 1.00 94.38 156 ALA A C 1
ATOM 1204 O O . ALA A 1 156 ? -2.577 -3.439 -9.175 1.00 94.38 156 ALA A O 1
ATOM 1205 N N . ILE A 1 157 ? -1.841 -1.316 -9.063 1.00 95.88 157 ILE A N 1
ATOM 1206 C CA . ILE A 1 157 ? -1.749 -1.261 -7.601 1.00 95.88 157 ILE A CA 1
ATOM 1207 C C . ILE A 1 157 ? -3.125 -1.402 -6.942 1.00 95.88 157 ILE A C 1
ATOM 1209 O O . ILE A 1 157 ? -3.255 -2.142 -5.969 1.00 95.88 157 ILE A O 1
ATOM 1213 N N . ALA A 1 158 ? -4.170 -0.769 -7.483 1.00 95.06 158 ALA A N 1
ATOM 1214 C CA . ALA A 1 158 ? -5.532 -0.931 -6.974 1.00 95.06 158 ALA A CA 1
ATOM 1215 C C . ALA A 1 158 ? -5.987 -2.402 -7.023 1.00 95.06 158 ALA A C 1
ATOM 1217 O O . ALA A 1 158 ? -6.530 -2.921 -6.045 1.00 95.06 158 ALA A O 1
ATOM 1218 N N . GLY A 1 159 ? -5.693 -3.105 -8.122 1.00 94.31 159 GLY A N 1
ATOM 1219 C CA . GLY A 1 159 ? -5.939 -4.545 -8.231 1.00 94.31 159 GLY A CA 1
ATOM 1220 C C . GLY A 1 159 ? -5.146 -5.364 -7.207 1.00 94.31 159 GLY A C 1
ATOM 1221 O O . GLY A 1 159 ? -5.701 -6.257 -6.560 1.00 94.31 159 GLY A O 1
ATOM 1222 N N . ALA A 1 160 ? -3.870 -5.027 -7.003 1.00 94.44 160 ALA A N 1
ATOM 1223 C CA . ALA A 1 160 ? -3.024 -5.671 -6.001 1.00 94.44 160 ALA A CA 1
ATOM 1224 C C . ALA A 1 160 ? -3.542 -5.450 -4.569 1.00 94.44 160 ALA A C 1
ATOM 1226 O O . ALA A 1 160 ? -3.534 -6.380 -3.765 1.00 94.44 160 ALA A O 1
ATOM 1227 N N . TYR A 1 161 ? -4.069 -4.265 -4.247 1.00 95.75 161 TYR A N 1
ATOM 1228 C CA . TYR A 1 161 ? -4.711 -4.002 -2.956 1.00 95.75 161 TYR A CA 1
ATOM 1229 C C . TYR A 1 161 ? -5.920 -4.906 -2.732 1.00 95.75 161 TYR A C 1
ATOM 1231 O O . TYR A 1 161 ? -6.007 -5.556 -1.693 1.00 95.75 161 TYR A O 1
ATOM 1239 N N . CYS A 1 162 ? -6.825 -5.008 -3.709 1.00 95.19 162 CYS A N 1
ATOM 1240 C CA . CYS A 1 162 ? -7.983 -5.898 -3.603 1.00 95.19 162 CYS A CA 1
ATOM 1241 C C . CYS A 1 162 ? -7.562 -7.357 -3.387 1.00 95.19 162 CYS A C 1
ATOM 1243 O O . CYS A 1 162 ? -8.147 -8.069 -2.565 1.00 95.19 162 CYS A O 1
ATOM 1245 N N . GLN A 1 163 ? -6.527 -7.807 -4.098 1.00 94.62 163 GLN A N 1
ATOM 1246 C CA . GLN A 1 163 ? -6.000 -9.156 -3.940 1.00 94.62 163 GLN A CA 1
ATOM 1247 C C . GLN A 1 163 ? -5.361 -9.371 -2.560 1.00 94.62 163 GLN A C 1
ATOM 1249 O O . GLN A 1 163 ? -5.597 -10.397 -1.920 1.00 94.62 163 GLN A O 1
ATOM 1254 N N . ASN A 1 164 ? -4.551 -8.425 -2.091 1.00 95.12 164 ASN A N 1
ATOM 1255 C CA . ASN A 1 164 ? -3.894 -8.498 -0.791 1.00 95.12 164 ASN A CA 1
ATOM 1256 C C . ASN A 1 164 ? -4.912 -8.544 0.344 1.00 95.12 164 ASN A C 1
ATOM 1258 O O . ASN A 1 164 ? -4.854 -9.433 1.188 1.00 95.12 164 ASN A O 1
ATOM 1262 N N . ASP A 1 165 ? -5.876 -7.634 0.326 1.00 95.75 165 ASP A N 1
ATOM 1263 C CA . ASP A 1 165 ? -6.834 -7.499 1.414 1.00 95.75 165 ASP A CA 1
ATOM 1264 C C . ASP A 1 165 ? -7.753 -8.715 1.513 1.00 95.75 165 ASP A C 1
ATOM 1266 O O . ASP A 1 165 ? -8.020 -9.192 2.613 1.00 95.75 165 ASP A O 1
ATOM 1270 N N . SER A 1 166 ? -8.190 -9.257 0.371 1.00 95.06 166 SER A N 1
ATOM 1271 C CA . SER A 1 166 ? -9.048 -10.448 0.338 1.00 95.06 166 SER A CA 1
ATOM 1272 C C . SER A 1 166 ? -8.332 -11.724 0.782 1.00 95.06 166 SER A C 1
ATOM 1274 O O . SER A 1 166 ? -8.977 -12.629 1.304 1.00 95.06 166 SER A O 1
ATOM 1276 N N . SER A 1 167 ? -7.013 -11.811 0.587 1.00 93.81 167 SER A N 1
ATOM 1277 C CA . SER A 1 167 ? -6.242 -13.021 0.896 1.00 93.81 167 SER A CA 1
ATOM 1278 C C . SER A 1 167 ? -5.503 -12.969 2.233 1.00 93.81 167 SER A C 1
ATOM 1280 O O . SER A 1 167 ? -5.269 -14.014 2.838 1.00 93.81 167 SER A O 1
ATOM 1282 N N . ARG A 1 168 ? -5.104 -11.779 2.693 1.00 94.12 168 ARG A N 1
ATOM 1283 C CA . ARG A 1 168 ? -4.220 -11.590 3.856 1.00 94.12 168 ARG A CA 1
ATOM 1284 C C . ARG A 1 168 ? -4.682 -10.519 4.841 1.00 94.12 168 ARG A C 1
ATOM 1286 O O . ARG A 1 168 ? -4.048 -10.375 5.883 1.00 94.12 168 ARG A O 1
ATOM 1293 N N . GLY A 1 169 ? -5.749 -9.789 4.522 1.00 95.12 169 GLY A N 1
ATOM 1294 C CA . GLY A 1 169 ? -6.248 -8.680 5.328 1.00 95.12 169 GLY A CA 1
ATOM 1295 C C . GLY A 1 169 ? -5.557 -7.346 5.035 1.00 95.12 169 GLY A C 1
ATOM 1296 O O . GLY A 1 169 ? -4.401 -7.281 4.615 1.00 95.12 169 GLY A O 1
ATOM 1297 N N . VAL A 1 170 ? -6.285 -6.256 5.287 1.00 96.44 170 VAL A N 1
ATOM 1298 C CA . VAL A 1 170 ? -5.866 -4.869 4.999 1.00 96.44 170 VAL A CA 1
ATOM 1299 C C . VAL A 1 170 ? -4.625 -4.420 5.786 1.00 96.44 170 VAL A C 1
ATOM 1301 O O . VAL A 1 170 ? -3.884 -3.542 5.346 1.00 96.44 170 VAL A O 1
ATOM 1304 N N . TRP A 1 171 ? -4.367 -5.048 6.937 1.00 95.19 171 TRP A N 1
ATOM 1305 C CA . TRP A 1 171 ? -3.200 -4.788 7.786 1.00 95.19 171 TRP A CA 1
ATOM 1306 C C . TRP A 1 171 ? -1.897 -5.340 7.202 1.00 95.19 171 TRP A C 1
ATOM 1308 O O . TRP A 1 171 ? -0.811 -4.965 7.647 1.00 95.19 171 TRP A O 1
ATOM 1318 N N . LYS A 1 172 ? -1.961 -6.226 6.199 1.00 95.38 172 LYS A N 1
ATOM 1319 C CA . LYS A 1 172 ? -0.754 -6.721 5.546 1.00 95.38 172 LYS A CA 1
ATOM 1320 C C . LYS A 1 172 ? -0.284 -5.730 4.487 1.00 95.38 172 LYS A C 1
ATOM 1322 O O . LYS A 1 172 ? -1.018 -5.404 3.563 1.00 95.38 172 LYS A O 1
ATOM 1327 N N . ALA A 1 173 ? 0.985 -5.325 4.565 1.00 93.12 173 ALA A N 1
ATOM 1328 C CA . ALA A 1 173 ? 1.638 -4.568 3.497 1.00 93.12 173 ALA A CA 1
ATOM 1329 C C . ALA A 1 173 ? 1.503 -5.295 2.140 1.00 93.12 173 ALA A C 1
ATOM 1331 O O . ALA A 1 173 ? 1.946 -6.448 2.059 1.00 93.12 173 ALA A O 1
ATOM 1332 N N . PRO A 1 174 ? 1.013 -4.632 1.077 1.00 87.44 174 PRO A N 1
ATOM 1333 C CA . PRO A 1 174 ? 0.968 -5.185 -0.280 1.00 87.44 174 PRO A CA 1
ATOM 1334 C C . PRO A 1 174 ? 2.355 -5.224 -0.962 1.00 87.44 174 PRO A C 1
ATOM 1336 O O . PRO A 1 174 ? 2.448 -5.224 -2.183 1.00 87.44 174 PRO A O 1
ATOM 1339 N N . ALA A 1 175 ? 3.440 -5.261 -0.181 1.00 86.88 175 ALA A N 1
ATOM 1340 C CA . ALA A 1 175 ? 4.809 -5.432 -0.657 1.00 86.88 175 ALA A CA 1
ATOM 1341 C C . ALA A 1 175 ? 5.101 -6.896 -1.018 1.00 86.88 175 ALA A C 1
ATOM 1343 O O . ALA A 1 175 ? 4.528 -7.820 -0.426 1.00 86.88 175 ALA A O 1
ATOM 1344 N N . ASN A 1 176 ? 6.043 -7.093 -1.941 1.00 86.88 176 ASN A N 1
ATOM 1345 C CA . ASN A 1 176 ? 6.444 -8.381 -2.506 1.00 86.88 176 ASN A CA 1
ATOM 1346 C C . ASN A 1 176 ? 5.284 -9.145 -3.176 1.00 86.88 176 ASN A C 1
ATOM 1348 O O . ASN A 1 176 ? 5.294 -10.371 -3.284 1.00 86.88 176 ASN A O 1
ATOM 1352 N N . MET A 1 177 ? 4.241 -8.422 -3.589 1.00 87.06 177 MET A N 1
ATOM 1353 C CA . MET A 1 177 ? 3.133 -8.990 -4.344 1.00 87.06 177 MET A CA 1
ATOM 1354 C C . MET A 1 177 ? 3.433 -8.878 -5.839 1.00 87.06 177 MET A C 1
ATOM 1356 O O . MET A 1 177 ? 3.709 -7.765 -6.296 1.00 87.06 177 MET A O 1
ATOM 1360 N N . PRO A 1 178 ? 3.360 -9.982 -6.606 1.00 89.50 178 PRO A N 1
ATOM 1361 C CA . PRO A 1 178 ? 3.558 -9.926 -8.043 1.00 89.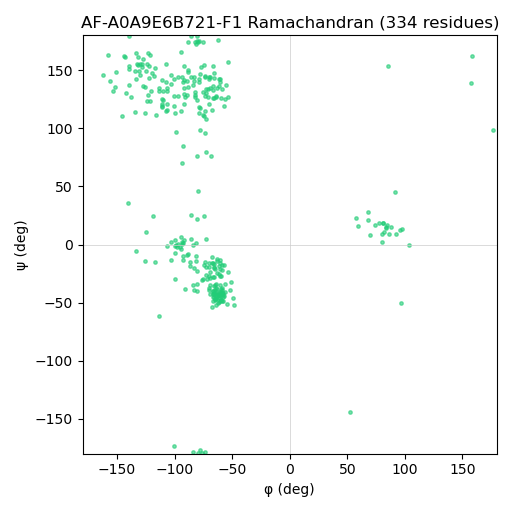50 178 PRO A CA 1
ATOM 1362 C C . PRO A 1 178 ? 2.396 -9.203 -8.724 1.00 89.50 178 PRO A C 1
ATOM 1364 O O . PRO A 1 178 ? 1.226 -9.494 -8.456 1.00 89.50 178 PRO A O 1
ATOM 1367 N N . LEU A 1 179 ? 2.717 -8.303 -9.648 1.00 91.38 179 LEU A N 1
ATOM 1368 C CA . LEU A 1 179 ? 1.741 -7.706 -10.544 1.00 91.38 179 LEU A CA 1
ATOM 1369 C C . LEU A 1 179 ? 1.322 -8.733 -11.598 1.00 91.38 179 LEU A C 1
ATOM 1371 O O . LEU A 1 179 ? 2.145 -9.364 -12.262 1.00 91.38 179 LEU A O 1
ATOM 1375 N N . ARG A 1 180 ? 0.009 -8.915 -11.736 1.00 87.69 180 ARG A N 1
ATOM 1376 C CA . ARG A 1 180 ? -0.603 -9.814 -12.722 1.00 87.69 180 ARG A CA 1
ATOM 1377 C C . ARG A 1 180 ? -0.984 -9.039 -13.984 1.00 87.69 180 ARG A C 1
ATOM 1379 O O . ARG A 1 180 ? -1.062 -7.818 -13.967 1.00 87.69 180 ARG A O 1
ATOM 1386 N N . GLY A 1 181 ? -1.267 -9.760 -15.071 1.00 86.56 181 GLY A N 1
ATOM 1387 C CA . GLY A 1 181 ? -1.750 -9.162 -16.326 1.00 86.56 181 GLY A CA 1
ATOM 1388 C C . GLY A 1 181 ? -0.676 -8.925 -17.391 1.00 86.56 181 GLY A C 1
ATOM 1389 O O . GLY A 1 181 ? -0.934 -8.230 -18.371 1.00 86.56 181 GLY A O 1
ATOM 1390 N N . GLY A 1 182 ? 0.518 -9.507 -17.222 1.00 88.81 182 GLY A N 1
ATOM 1391 C CA . GLY A 1 182 ? 1.593 -9.414 -18.217 1.00 88.81 182 GLY A CA 1
ATOM 1392 C C . GLY A 1 182 ? 2.172 -8.005 -18.360 1.00 88.81 182 GLY A C 1
ATOM 1393 O O . GLY A 1 182 ? 2.629 -7.640 -19.441 1.00 88.81 182 GLY A O 1
ATOM 1394 N N . VAL A 1 183 ? 2.106 -7.220 -17.283 1.00 91.75 183 VAL A N 1
ATOM 1395 C CA . VAL A 1 183 ? 2.714 -5.892 -17.174 1.00 91.75 183 VAL A CA 1
ATOM 1396 C C . VAL A 1 183 ? 4.145 -6.016 -16.662 1.00 91.75 183 VAL A C 1
ATOM 1398 O O . VAL A 1 183 ? 4.439 -6.922 -15.884 1.00 91.75 183 VAL A O 1
ATOM 1401 N N . LEU A 1 184 ? 5.013 -5.101 -17.083 1.00 90.69 184 LEU A N 1
ATOM 1402 C CA . LEU A 1 184 ? 6.404 -4.955 -16.656 1.00 90.69 184 LEU A CA 1
ATOM 1403 C C . LEU A 1 184 ? 6.685 -3.482 -16.312 1.00 90.69 184 LEU A C 1
ATOM 1405 O O . LEU A 1 184 ? 6.009 -2.613 -16.860 1.00 90.69 184 LEU A O 1
ATOM 1409 N N . PRO A 1 185 ? 7.659 -3.167 -15.443 1.00 90.00 185 PRO A N 1
ATOM 1410 C CA . PRO A 1 185 ? 8.124 -1.798 -15.245 1.00 90.00 185 PRO A CA 1
ATOM 1411 C C . PRO A 1 185 ? 8.633 -1.224 -16.572 1.00 90.00 185 PRO A C 1
ATOM 1413 O O . PRO A 1 185 ? 9.362 -1.903 -17.296 1.00 90.00 185 PRO A O 1
ATOM 1416 N N . ALA A 1 186 ? 8.243 0.006 -16.906 1.00 86.38 186 ALA A N 1
ATOM 1417 C CA . ALA A 1 186 ? 8.753 0.704 -18.086 1.00 86.38 186 ALA A CA 1
ATOM 1418 C C . ALA A 1 186 ? 10.209 1.164 -17.913 1.00 86.38 186 ALA A C 1
ATOM 1420 O O . ALA A 1 186 ? 10.880 1.386 -18.911 1.00 86.38 186 ALA A O 1
ATOM 1421 N N . PHE A 1 187 ? 10.678 1.248 -16.666 1.00 82.31 187 PHE A N 1
ATOM 1422 C CA . PHE A 1 187 ? 12.030 1.647 -16.296 1.00 82.31 187 PHE A CA 1
ATOM 1423 C C . PHE A 1 187 ? 12.560 0.749 -15.171 1.00 82.31 187 PHE A C 1
ATOM 1425 O O . PHE A 1 187 ? 11.904 0.581 -14.139 1.00 82.31 187 PHE A O 1
ATOM 1432 N N . LYS A 1 188 ? 13.735 0.145 -15.332 1.00 80.44 188 LYS A N 1
ATOM 1433 C CA . LYS A 1 188 ? 14.369 -0.626 -14.259 1.00 80.44 188 LYS A CA 1
ATOM 1434 C C . LYS A 1 188 ? 14.961 0.310 -13.210 1.00 80.44 188 LYS A C 1
ATOM 1436 O O . LYS A 1 188 ? 15.711 1.229 -13.505 1.00 80.44 188 LYS A O 1
ATOM 1441 N N . VAL A 1 189 ? 14.647 0.027 -11.950 1.00 78.06 189 VAL A N 1
ATOM 1442 C CA . VAL A 1 189 ? 15.111 0.813 -10.803 1.00 78.06 189 VAL A CA 1
ATOM 1443 C C . VAL A 1 189 ? 16.109 0.002 -9.986 1.00 78.06 189 VAL A C 1
ATOM 1445 O O . VAL A 1 189 ? 15.762 -1.058 -9.454 1.00 78.06 189 VAL A O 1
ATOM 1448 N N . ASN A 1 190 ? 17.334 0.513 -9.867 1.00 75.62 190 ASN A N 1
ATOM 1449 C CA . ASN A 1 190 ? 18.364 -0.049 -8.996 1.00 75.62 190 ASN A CA 1
ATOM 1450 C C . ASN A 1 190 ? 18.187 0.412 -7.532 1.00 75.62 190 ASN A C 1
ATOM 1452 O O . ASN A 1 190 ? 17.321 1.232 -7.215 1.00 75.62 190 ASN A O 1
ATOM 1456 N N . ASP A 1 191 ? 18.975 -0.163 -6.622 1.00 77.00 191 ASP A N 1
ATOM 1457 C CA . ASP A 1 191 ? 18.889 0.154 -5.191 1.00 77.00 191 ASP A CA 1
ATOM 1458 C C . ASP A 1 191 ? 19.290 1.606 -4.879 1.00 77.00 191 ASP A C 1
ATOM 1460 O O . ASP A 1 191 ? 18.650 2.232 -4.034 1.00 77.00 191 ASP A O 1
ATOM 1464 N N . ASP A 1 192 ? 20.275 2.166 -5.588 1.00 72.56 192 ASP A N 1
ATOM 1465 C CA . ASP A 1 192 ? 20.743 3.542 -5.368 1.00 72.56 192 ASP A CA 1
ATOM 1466 C C . ASP A 1 192 ? 19.650 4.569 -5.679 1.00 72.56 192 ASP A C 1
ATOM 1468 O O . ASP A 1 192 ? 19.356 5.439 -4.855 1.00 72.56 192 ASP A O 1
ATOM 1472 N N . PHE A 1 193 ? 18.981 4.420 -6.827 1.00 75.06 193 PHE A N 1
ATOM 1473 C CA . PHE A 1 193 ? 17.832 5.242 -7.192 1.00 75.06 193 PHE A CA 1
ATOM 1474 C C . PHE A 1 193 ? 16.733 5.105 -6.137 1.00 75.06 193 PHE A C 1
ATOM 1476 O O . PHE A 1 193 ? 16.223 6.097 -5.622 1.00 75.06 193 PHE A O 1
ATOM 1483 N N . GLN A 1 194 ? 16.387 3.877 -5.741 1.00 80.06 194 GLN A N 1
ATOM 1484 C CA . GLN A 1 194 ? 15.368 3.674 -4.714 1.00 80.06 194 GLN A CA 1
ATOM 1485 C C . GLN A 1 194 ? 15.736 4.350 -3.379 1.00 80.06 194 GLN A C 1
ATOM 1487 O O . GLN A 1 194 ? 14.863 4.951 -2.743 1.00 80.06 194 GLN A O 1
ATOM 1492 N N . GLY A 1 195 ? 16.995 4.265 -2.944 1.00 77.06 195 GLY A N 1
ATOM 1493 C CA . GLY A 1 195 ? 17.468 4.853 -1.689 1.00 77.06 195 GLY A CA 1
ATOM 1494 C C . GLY A 1 195 ? 17.250 6.367 -1.621 1.00 77.06 195 GLY A C 1
ATOM 1495 O O . GLY A 1 195 ? 16.811 6.883 -0.588 1.00 77.06 195 GLY A O 1
ATOM 1496 N N . GLN A 1 196 ? 17.462 7.056 -2.743 1.00 74.19 196 GLN A N 1
ATOM 1497 C CA . GLN A 1 196 ? 17.259 8.502 -2.866 1.00 74.19 196 GLN A CA 1
ATOM 1498 C C . GLN A 1 196 ? 15.782 8.903 -2.705 1.00 74.19 196 GLN A C 1
ATOM 1500 O O . GLN A 1 196 ? 15.482 9.856 -1.989 1.00 74.19 196 GLN A O 1
ATOM 1505 N N . TYR A 1 197 ? 14.845 8.148 -3.292 1.00 76.19 197 TYR A N 1
ATOM 1506 C CA . TYR A 1 197 ? 13.423 8.544 -3.354 1.00 76.19 197 TYR A CA 1
ATOM 1507 C C . TYR A 1 197 ? 12.518 7.889 -2.315 1.00 76.19 197 TYR A C 1
ATOM 1509 O O . TYR A 1 197 ? 11.356 8.268 -2.168 1.00 76.19 197 TYR A O 1
ATOM 1517 N N . THR A 1 198 ? 13.026 6.921 -1.556 1.00 76.19 198 THR A N 1
ATOM 1518 C CA . THR A 1 198 ? 12.269 6.324 -0.446 1.00 76.19 198 THR A CA 1
ATOM 1519 C C . THR A 1 198 ? 12.348 7.194 0.819 1.00 76.19 198 THR A C 1
ATOM 1521 O O . THR 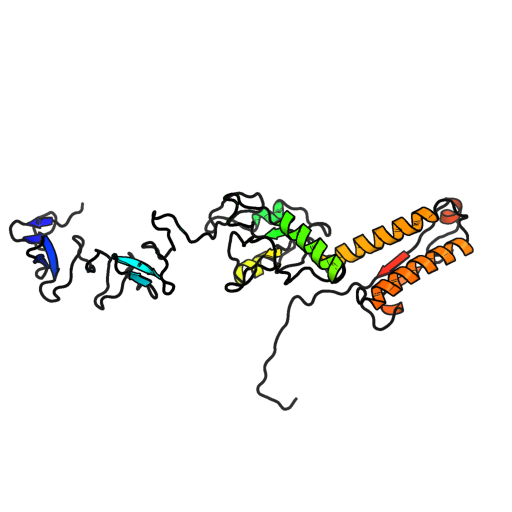A 1 198 ? 11.555 7.002 1.743 1.00 76.19 198 THR A O 1
ATOM 1524 N N . SER A 1 199 ? 13.274 8.162 0.876 1.00 68.06 199 SER A N 1
ATOM 1525 C CA . SER A 1 199 ? 13.553 9.014 2.041 1.00 68.06 199 SER A CA 1
ATOM 1526 C C . SER A 1 199 ? 13.385 10.516 1.745 1.00 68.06 199 SER A C 1
ATOM 1528 O O . SER A 1 199 ? 13.320 10.936 0.592 1.00 68.06 199 SER A O 1
ATOM 1530 N N . GLY A 1 200 ? 13.274 11.340 2.797 1.00 65.81 200 GLY A N 1
ATOM 1531 C CA . GLY A 1 200 ? 13.207 12.802 2.665 1.00 65.81 200 GLY A CA 1
ATOM 1532 C C . GLY A 1 200 ? 11.791 13.383 2.550 1.00 65.81 200 GLY A C 1
ATOM 1533 O O . GLY A 1 200 ? 11.548 14.244 1.707 1.00 65.81 200 GLY A O 1
ATOM 1534 N N . GLY A 1 201 ? 10.848 12.933 3.389 1.00 74.50 201 GLY A N 1
ATOM 1535 C CA . GLY A 1 201 ? 9.523 13.550 3.548 1.00 74.50 201 GLY A CA 1
ATOM 1536 C C . GLY A 1 201 ? 8.389 12.916 2.732 1.00 74.50 201 GLY A C 1
ATOM 1537 O O . GLY A 1 201 ? 7.341 12.598 3.289 1.00 74.50 201 GLY A O 1
ATOM 1538 N N . LYS A 1 202 ? 8.570 12.701 1.424 1.00 82.06 202 LYS A N 1
ATOM 1539 C CA . LYS A 1 202 ? 7.598 11.980 0.577 1.00 82.06 202 LYS A CA 1
ATOM 1540 C C . LYS A 1 202 ? 8.294 10.784 -0.041 1.00 82.06 202 LYS A C 1
ATOM 1542 O O . LYS A 1 202 ? 9.315 10.945 -0.699 1.00 82.06 202 LYS A O 1
ATOM 1547 N N . ALA A 1 203 ? 7.746 9.597 0.192 1.00 86.00 203 ALA A N 1
ATOM 1548 C CA . ALA A 1 203 ? 8.323 8.364 -0.312 1.00 86.00 203 ALA A CA 1
ATOM 1549 C C . ALA A 1 203 ? 7.731 7.990 -1.674 1.00 86.00 203 ALA A C 1
ATOM 1551 O O . ALA A 1 203 ? 6.511 7.987 -1.859 1.00 86.00 203 ALA A O 1
ATOM 1552 N N . LEU A 1 204 ? 8.608 7.604 -2.594 1.00 87.56 204 LEU A N 1
ATOM 1553 C CA . LEU A 1 204 ? 8.252 7.007 -3.869 1.00 87.56 204 LEU A CA 1
ATOM 1554 C C . LEU A 1 204 ? 8.290 5.481 -3.749 1.00 87.56 204 LEU A C 1
ATOM 1556 O O . LEU A 1 204 ? 9.346 4.890 -3.526 1.00 87.56 204 LEU A O 1
ATOM 1560 N N . ASN A 1 205 ? 7.140 4.819 -3.883 1.00 91.31 205 ASN A N 1
ATOM 1561 C CA . ASN A 1 205 ? 7.092 3.360 -3.827 1.00 91.31 205 ASN A CA 1
ATOM 1562 C C . ASN A 1 205 ? 7.499 2.768 -5.170 1.00 91.31 205 ASN A C 1
ATOM 1564 O O . ASN A 1 205 ? 6.876 3.049 -6.193 1.00 91.31 205 ASN A O 1
ATOM 1568 N N . ILE A 1 206 ? 8.504 1.900 -5.160 1.00 90.25 206 ILE A N 1
ATOM 1569 C CA . ILE A 1 206 ? 9.053 1.344 -6.392 1.00 90.25 206 ILE A CA 1
ATOM 1570 C C . ILE A 1 206 ? 8.376 0.016 -6.746 1.00 90.25 206 ILE A C 1
ATOM 1572 O O . ILE A 1 206 ? 8.132 -0.820 -5.880 1.00 90.25 206 ILE A O 1
ATOM 1576 N N . ILE A 1 207 ? 8.092 -0.202 -8.025 1.00 93.31 207 ILE A N 1
ATOM 1577 C CA . ILE A 1 207 ? 7.729 -1.486 -8.620 1.00 93.31 207 ILE A CA 1
ATOM 1578 C C . ILE A 1 207 ? 8.987 -2.027 -9.293 1.00 93.31 207 ILE A C 1
ATOM 1580 O O . ILE A 1 207 ? 9.529 -1.400 -10.201 1.00 93.31 207 ILE A O 1
ATOM 1584 N N . ARG A 1 208 ? 9.462 -3.192 -8.850 1.00 89.88 208 ARG A N 1
ATOM 1585 C CA . ARG A 1 208 ? 10.714 -3.781 -9.341 1.00 89.88 208 ARG A CA 1
ATOM 1586 C C . ARG A 1 208 ? 10.492 -5.126 -9.980 1.00 89.88 208 ARG A C 1
ATOM 1588 O O . ARG A 1 208 ? 9.639 -5.893 -9.549 1.00 89.88 208 ARG A O 1
ATOM 1595 N N . GLN A 1 209 ? 11.299 -5.433 -10.982 1.00 87.00 209 GLN A N 1
ATOM 1596 C CA . GLN A 1 209 ? 11.418 -6.778 -11.513 1.00 87.00 209 GLN A CA 1
ATOM 1597 C C . GLN A 1 209 ? 12.797 -7.312 -11.146 1.00 87.00 209 GLN A C 1
ATOM 1599 O O . GLN A 1 209 ? 13.811 -6.725 -11.508 1.00 87.00 209 GLN A O 1
ATOM 1604 N N . PHE A 1 210 ? 12.820 -8.422 -10.415 1.00 79.81 210 PHE A N 1
ATOM 1605 C CA . PHE A 1 210 ? 14.054 -9.132 -10.109 1.00 79.81 210 PHE A CA 1
ATOM 1606 C C . PHE A 1 210 ? 14.215 -10.288 -11.100 1.00 79.81 210 PHE A C 1
ATOM 1608 O O . PHE A 1 210 ? 13.303 -11.109 -11.233 1.00 79.81 210 PHE A O 1
ATOM 1615 N N . HIS A 1 211 ? 15.377 -10.382 -11.756 1.00 77.38 211 HIS A N 1
ATOM 1616 C CA . HIS A 1 211 ? 15.702 -11.434 -12.734 1.00 77.38 211 HIS A CA 1
ATOM 1617 C C . HIS A 1 211 ? 14.627 -11.570 -13.842 1.00 77.38 211 HIS A C 1
ATOM 1619 O O . HIS A 1 211 ? 14.019 -10.587 -14.242 1.00 77.38 211 HIS A O 1
ATOM 1625 N N . ASN A 1 212 ? 14.338 -12.779 -14.331 1.00 66.44 212 ASN A N 1
ATOM 1626 C CA . ASN A 1 212 ? 13.208 -13.045 -15.238 1.00 66.44 212 ASN A CA 1
ATOM 1627 C C . ASN A 1 212 ? 11.888 -13.301 -14.475 1.00 66.44 212 ASN A C 1
ATOM 1629 O O . ASN A 1 212 ? 11.005 -14.016 -14.951 1.00 66.44 212 ASN A O 1
ATOM 1633 N N . GLY A 1 213 ? 11.766 -12.767 -13.254 1.00 75.00 213 GLY A N 1
ATOM 1634 C CA . GLY A 1 213 ? 10.601 -12.937 -12.388 1.00 75.00 213 GLY A CA 1
ATOM 1635 C C . GLY A 1 213 ? 9.429 -12.026 -12.754 1.00 75.00 213 GLY A C 1
ATOM 1636 O O . GLY A 1 213 ? 9.526 -11.151 -13.613 1.00 75.00 213 GLY A O 1
ATOM 1637 N N . SER A 1 214 ? 8.295 -12.213 -12.075 1.00 86.56 214 SER A N 1
ATOM 1638 C CA . SER A 1 214 ? 7.187 -11.252 -12.158 1.00 86.56 214 SER A CA 1
ATOM 1639 C C . SER A 1 214 ? 7.562 -9.949 -11.443 1.00 86.56 214 SER A C 1
ATOM 1641 O O . SER A 1 214 ? 8.188 -10.015 -10.383 1.00 86.56 214 SER A O 1
ATOM 1643 N N . PRO A 1 215 ? 7.159 -8.775 -11.957 1.00 91.62 215 PRO A N 1
ATOM 1644 C CA . PRO A 1 215 ? 7.349 -7.520 -11.242 1.00 91.62 215 PRO A CA 1
ATOM 1645 C C . PRO A 1 215 ? 6.601 -7.539 -9.920 1.00 91.62 215 PRO A C 1
ATOM 1647 O O . PRO A 1 215 ? 5.481 -8.042 -9.854 1.00 91.62 215 PRO A O 1
ATOM 1650 N N . VAL A 1 216 ? 7.191 -6.962 -8.885 1.00 93.44 216 VAL A N 1
ATOM 1651 C CA . VAL A 1 216 ? 6.645 -6.907 -7.535 1.00 93.44 216 VAL A CA 1
ATOM 1652 C C . VAL A 1 216 ? 6.568 -5.475 -7.032 1.00 93.44 216 VAL A C 1
ATOM 1654 O O . VAL A 1 216 ? 7.402 -4.628 -7.354 1.00 93.44 216 VAL A O 1
ATOM 1657 N N . ILE A 1 217 ? 5.577 -5.214 -6.185 1.00 94.69 217 ILE A N 1
ATOM 1658 C CA . ILE A 1 217 ? 5.501 -3.971 -5.416 1.00 94.69 217 ILE A CA 1
ATOM 1659 C C . ILE A 1 217 ? 6.608 -3.995 -4.356 1.00 94.69 217 ILE A C 1
ATOM 1661 O O . ILE A 1 217 ? 6.628 -4.883 -3.503 1.00 94.69 217 ILE A O 1
ATOM 1665 N N . TRP A 1 218 ? 7.514 -3.024 -4.388 1.00 92.81 218 TRP A N 1
ATOM 1666 C CA . TRP A 1 218 ? 8.714 -2.957 -3.548 1.00 92.81 218 TRP A CA 1
ATOM 1667 C C . TRP A 1 218 ? 8.754 -1.720 -2.630 1.00 92.81 218 TRP A C 1
ATOM 1669 O O . TRP A 1 218 ? 9.813 -1.292 -2.179 1.00 92.81 218 TRP A O 1
ATOM 1679 N N . GLY A 1 219 ? 7.581 -1.161 -2.320 1.00 91.38 219 GLY A N 1
ATOM 1680 C CA . GLY A 1 219 ? 7.399 -0.082 -1.348 1.00 91.38 219 GLY A CA 1
ATOM 1681 C C . GLY A 1 219 ? 5.940 0.037 -0.903 1.00 91.38 219 GLY A C 1
ATOM 1682 O O . GLY A 1 219 ? 5.019 -0.232 -1.679 1.00 91.38 219 GLY A O 1
ATOM 1683 N N . THR A 1 220 ? 5.717 0.402 0.363 1.00 92.88 220 THR A N 1
ATOM 1684 C CA . THR A 1 220 ? 4.367 0.597 0.937 1.00 92.88 220 THR A CA 1
ATOM 1685 C C . THR A 1 220 ? 4.286 1.792 1.884 1.00 92.88 220 THR A C 1
ATOM 1687 O O . THR A 1 220 ? 3.610 1.731 2.917 1.00 92.88 220 THR A O 1
ATOM 1690 N N . ARG A 1 221 ? 5.013 2.860 1.571 1.00 93.44 221 ARG A N 1
ATOM 1691 C CA . ARG A 1 221 ? 4.976 4.127 2.293 1.00 93.44 221 ARG A CA 1
ATOM 1692 C C . ARG A 1 221 ? 3.889 5.052 1.737 1.00 93.44 221 ARG A C 1
ATOM 1694 O O . ARG A 1 221 ? 3.527 4.968 0.563 1.00 93.44 221 ARG A O 1
ATOM 1701 N N . THR A 1 222 ? 3.330 5.894 2.593 1.00 93.62 222 THR A N 1
ATOM 1702 C CA . THR A 1 222 ? 2.427 6.985 2.209 1.00 93.62 222 THR A CA 1
ATOM 1703 C C . THR A 1 222 ? 3.242 8.228 1.837 1.00 93.62 222 THR A C 1
ATOM 1705 O O . THR A 1 222 ? 4.472 8.237 1.926 1.00 93.62 222 THR A O 1
ATOM 1708 N N . CYS A 1 223 ? 2.561 9.302 1.449 1.00 90.81 223 CYS A N 1
ATOM 1709 C CA . CYS A 1 223 ? 3.154 10.630 1.292 1.00 90.81 223 CYS A CA 1
ATOM 1710 C C . CYS A 1 223 ? 3.294 11.380 2.631 1.00 90.81 223 CYS A C 1
ATOM 1712 O O . CYS A 1 223 ? 3.347 12.606 2.632 1.00 90.81 223 CYS A O 1
ATOM 1714 N N . ASP A 1 224 ? 3.313 10.677 3.766 1.00 89.69 224 ASP A N 1
ATOM 1715 C CA . ASP A 1 224 ? 3.533 11.225 5.104 1.00 89.69 224 ASP A CA 1
ATOM 1716 C C . ASP A 1 224 ? 4.725 10.506 5.751 1.00 89.69 224 ASP A C 1
ATOM 1718 O O . ASP A 1 224 ? 4.723 9.285 5.861 1.00 89.69 224 ASP A O 1
ATOM 1722 N N . ASP A 1 225 ? 5.749 11.244 6.182 1.00 84.62 225 ASP A N 1
ATOM 1723 C CA . ASP A 1 225 ? 6.935 10.665 6.831 1.00 84.62 225 ASP A CA 1
ATOM 1724 C C . ASP A 1 225 ? 6.832 10.596 8.364 1.00 84.62 225 ASP A C 1
ATOM 1726 O O . ASP A 1 225 ? 7.777 10.202 9.054 1.00 84.62 225 ASP A O 1
ATOM 1730 N N . THR A 1 226 ? 5.686 10.969 8.937 1.00 88.75 226 THR A N 1
ATOM 1731 C CA . THR A 1 226 ? 5.467 10.833 10.377 1.00 88.75 226 THR A CA 1
ATOM 1732 C C . THR A 1 226 ? 5.430 9.364 10.781 1.00 88.75 226 THR A C 1
ATOM 1734 O O . THR A 1 226 ? 4.844 8.506 10.116 1.00 88.75 226 THR A O 1
ATOM 1737 N N . ASP A 1 227 ? 5.973 9.065 11.961 1.00 85.69 227 ASP A N 1
ATOM 1738 C CA . ASP A 1 227 ? 5.998 7.698 12.489 1.00 85.69 227 ASP A CA 1
ATOM 1739 C C . ASP A 1 227 ? 4.602 7.090 12.694 1.00 85.69 227 ASP A C 1
ATOM 1741 O O . ASP A 1 227 ? 4.489 5.876 12.866 1.00 85.69 227 ASP A O 1
ATOM 1745 N N . SER A 1 228 ? 3.543 7.905 12.706 1.00 89.75 228 SER A N 1
ATOM 1746 C CA . SER A 1 228 ? 2.163 7.439 12.878 1.00 89.75 228 SER A CA 1
ATOM 1747 C C . SER A 1 228 ? 1.560 6.903 11.582 1.00 89.75 228 SER A C 1
ATOM 1749 O O . SER A 1 228 ? 0.874 5.881 11.607 1.00 89.75 228 SER A O 1
ATOM 1751 N N . TRP A 1 229 ? 1.826 7.561 10.450 1.00 93.69 229 TRP A N 1
ATOM 1752 C CA . TRP A 1 229 ? 1.112 7.306 9.195 1.00 93.69 229 TRP A CA 1
ATOM 1753 C C . TRP A 1 229 ? 2.008 6.961 8.010 1.00 93.69 229 TRP A C 1
ATOM 1755 O O . TRP A 1 229 ? 1.501 6.839 6.895 1.00 93.69 229 TRP A O 1
ATOM 1765 N N . ARG A 1 230 ? 3.300 6.705 8.256 1.00 92.62 230 ARG A N 1
ATOM 1766 C CA . ARG A 1 230 ? 4.278 6.341 7.223 1.00 92.62 230 ARG A CA 1
ATOM 1767 C C . ARG A 1 230 ? 3.852 5.195 6.318 1.00 92.62 230 ARG A C 1
ATOM 1769 O O . ARG A 1 230 ? 4.231 5.181 5.156 1.00 92.62 230 ARG A O 1
ATOM 1776 N N . TYR A 1 231 ? 3.086 4.222 6.809 1.00 94.50 231 TYR A N 1
ATOM 1777 C CA . TYR A 1 231 ? 2.804 2.995 6.061 1.00 94.50 231 TYR A CA 1
ATOM 1778 C C . TYR A 1 231 ? 1.356 2.891 5.584 1.00 94.50 231 TYR A C 1
ATOM 1780 O O . TYR A 1 231 ? 0.407 2.986 6.366 1.00 94.50 231 TYR A O 1
ATOM 1788 N N . VAL A 1 232 ? 1.203 2.549 4.302 1.00 95.56 232 VAL A N 1
ATOM 1789 C CA . VAL A 1 232 ? -0.071 2.227 3.646 1.00 95.56 232 VAL A CA 1
ATOM 1790 C C . VAL A 1 232 ? -0.919 1.219 4.438 1.00 95.56 232 VAL A C 1
ATOM 1792 O O . VAL A 1 232 ? -2.083 1.530 4.694 1.00 95.56 232 VAL A O 1
ATOM 1795 N N . PRO A 1 233 ? -0.414 0.035 4.856 1.00 95.62 233 PRO A N 1
ATOM 1796 C CA . PRO A 1 233 ? -1.232 -0.928 5.604 1.00 95.62 233 PRO A CA 1
ATOM 1797 C C . PRO A 1 233 ? -1.764 -0.372 6.928 1.00 95.62 233 PRO A C 1
ATOM 1799 O O . PRO A 1 233 ? -2.892 -0.674 7.304 1.00 95.62 233 PRO A O 1
ATOM 1802 N N . VAL A 1 234 ? -0.992 0.483 7.610 1.00 96.38 234 VAL A N 1
ATOM 1803 C CA . VAL A 1 234 ? -1.421 1.117 8.863 1.00 96.38 234 VAL A CA 1
ATOM 1804 C C . VAL A 1 234 ? -2.564 2.089 8.579 1.00 96.38 234 VAL A C 1
ATOM 1806 O O . VAL A 1 234 ? -3.644 1.942 9.145 1.00 96.38 234 VAL A O 1
ATOM 1809 N N . ARG A 1 235 ? -2.392 3.030 7.640 1.00 96.81 235 ARG A N 1
ATOM 1810 C CA . ARG A 1 235 ? -3.458 3.983 7.284 1.00 96.81 235 ARG A CA 1
ATOM 1811 C C . ARG A 1 235 ? -4.730 3.280 6.804 1.00 96.81 235 ARG A C 1
ATOM 1813 O O . ARG A 1 235 ? -5.831 3.663 7.201 1.00 96.81 235 ARG A O 1
ATOM 1820 N N . ARG A 1 236 ? -4.597 2.252 5.960 1.00 97.12 236 ARG A N 1
ATOM 1821 C CA . ARG A 1 236 ? -5.744 1.511 5.411 1.00 97.12 236 ARG A CA 1
ATOM 1822 C C . ARG A 1 236 ? -6.459 0.675 6.473 1.00 97.12 236 ARG A C 1
ATOM 1824 O O . ARG A 1 236 ? -7.685 0.614 6.431 1.00 97.12 236 ARG A O 1
ATOM 1831 N N . LEU A 1 237 ? -5.739 0.108 7.446 1.00 97.31 237 LEU A N 1
ATOM 1832 C CA . LEU A 1 237 ? -6.348 -0.559 8.600 1.00 97.31 237 LEU A CA 1
ATOM 1833 C C . LEU A 1 237 ? -7.225 0.409 9.402 1.00 97.31 237 LEU A C 1
ATOM 1835 O O . LEU A 1 237 ? -8.380 0.090 9.674 1.00 97.31 237 LEU A O 1
ATOM 1839 N N . PHE A 1 238 ? -6.714 1.605 9.716 1.00 97.75 238 PHE A N 1
ATOM 1840 C CA . PHE A 1 238 ? -7.497 2.625 10.419 1.00 97.75 238 PHE A CA 1
ATOM 1841 C C . PHE A 1 238 ? -8.717 3.076 9.607 1.00 97.75 238 PHE A C 1
ATOM 1843 O O . PHE A 1 238 ? -9.810 3.132 10.160 1.00 97.75 238 PHE A O 1
ATOM 1850 N N . ASN A 1 239 ? -8.569 3.308 8.297 1.00 97.44 239 ASN A N 1
ATOM 1851 C CA . ASN A 1 239 ? -9.699 3.668 7.429 1.00 97.44 239 ASN A CA 1
ATOM 1852 C C . ASN A 1 239 ? -10.782 2.576 7.400 1.00 97.44 239 ASN A C 1
ATOM 1854 O O . ASN A 1 239 ? -11.970 2.889 7.436 1.00 97.44 239 ASN A O 1
ATOM 1858 N N . SER A 1 240 ? -10.384 1.301 7.320 1.00 97.19 240 SER A N 1
ATOM 1859 C CA . SER A 1 240 ? -11.329 0.177 7.316 1.00 97.19 240 SER A CA 1
ATOM 1860 C C . SER A 1 240 ? -12.049 0.061 8.655 1.00 97.19 240 SER A C 1
ATOM 1862 O O . SER A 1 240 ? -13.272 -0.001 8.686 1.00 97.19 240 SER A O 1
ATOM 1864 N N . ALA A 1 241 ? -11.303 0.091 9.762 1.00 97.19 241 ALA A N 1
ATOM 1865 C CA . ALA A 1 241 ? -11.875 0.002 11.099 1.00 97.19 241 ALA A CA 1
ATOM 1866 C C . ALA A 1 241 ? -12.835 1.158 11.396 1.00 97.19 241 ALA A C 1
ATOM 1868 O O . ALA A 1 241 ? -13.928 0.921 11.901 1.00 97.19 241 ALA A O 1
ATOM 1869 N N . GLU A 1 242 ? -12.469 2.388 11.033 1.00 96.56 242 GLU A N 1
ATOM 1870 C CA . GLU A 1 242 ? -13.342 3.550 11.176 1.00 96.56 242 GLU A CA 1
ATOM 1871 C C . GLU A 1 242 ? -14.638 3.377 10.375 1.00 96.56 242 GLU A C 1
ATOM 1873 O O . GLU A 1 242 ? -15.724 3.552 10.926 1.00 96.56 242 GLU A O 1
ATOM 1878 N N . LYS A 1 243 ? -14.539 2.961 9.107 1.00 96.50 243 LYS A N 1
ATOM 1879 C CA . LYS A 1 243 ? -15.703 2.722 8.245 1.00 96.50 243 LYS A CA 1
ATOM 1880 C C . LYS A 1 243 ? -16.632 1.643 8.810 1.00 96.50 243 LYS A C 1
ATOM 1882 O O . LYS A 1 243 ? -17.846 1.836 8.844 1.00 96.50 243 LYS A O 1
ATOM 1887 N N . ASP A 1 244 ? -16.082 0.521 9.263 1.00 95.19 244 ASP A N 1
ATOM 1888 C CA . ASP A 1 244 ? -16.869 -0.606 9.774 1.00 95.19 244 ASP A CA 1
ATOM 1889 C C . ASP A 1 244 ? -17.539 -0.272 11.117 1.00 95.19 244 ASP A C 1
ATOM 1891 O O . ASP A 1 244 ? -18.710 -0.605 11.344 1.00 95.19 244 ASP A O 1
ATOM 1895 N N . ILE A 1 245 ? -16.842 0.473 11.982 1.00 94.56 245 ILE A N 1
ATOM 1896 C CA . ILE A 1 245 ? -17.407 1.002 13.226 1.00 94.56 245 ILE A CA 1
ATOM 1897 C C . ILE A 1 245 ? -18.522 2.007 12.914 1.00 94.56 245 ILE A C 1
ATOM 1899 O O . ILE A 1 245 ? -19.611 1.876 13.469 1.00 94.56 245 ILE A O 1
ATOM 1903 N N . GLN A 1 246 ? -18.311 2.961 11.999 1.00 92.62 246 GLN A N 1
ATOM 1904 C CA . GLN A 1 246 ? -19.336 3.935 11.598 1.00 92.62 246 GLN A CA 1
ATOM 1905 C C . GLN A 1 246 ? -20.598 3.254 11.056 1.00 92.62 246 GLN A C 1
ATOM 1907 O O . GLN A 1 246 ? -21.702 3.594 11.480 1.00 92.62 246 GLN A O 1
ATOM 1912 N N . ASN A 1 247 ? -20.451 2.252 10.184 1.00 91.31 247 ASN A N 1
ATOM 1913 C CA . ASN A 1 247 ? -21.581 1.474 9.665 1.00 91.31 247 ASN A CA 1
ATOM 1914 C C . ASN A 1 247 ? -22.354 0.765 10.787 1.00 91.31 247 ASN A C 1
ATOM 1916 O O . ASN A 1 247 ? -23.582 0.728 10.773 1.00 91.31 247 ASN A O 1
ATOM 1920 N N . THR A 1 248 ? -21.645 0.246 11.792 1.00 86.69 248 THR A N 1
ATOM 1921 C CA . THR A 1 248 ? -22.275 -0.357 12.975 1.00 86.69 248 THR A CA 1
ATOM 1922 C C . THR A 1 248 ? -23.038 0.697 13.788 1.00 86.69 248 THR A C 1
ATOM 1924 O O . THR A 1 248 ? -24.178 0.458 14.192 1.00 86.69 248 THR A O 1
ATOM 1927 N N . MET A 1 249 ? -22.460 1.891 13.973 1.00 86.00 249 MET A N 1
ATOM 1928 C CA . MET A 1 249 ? -23.077 2.990 14.730 1.00 86.00 249 MET A CA 1
ATOM 1929 C C . MET A 1 249 ? -24.325 3.571 14.068 1.00 86.00 249 MET A C 1
ATOM 1931 O O . MET A 1 249 ? -25.204 4.051 14.780 1.00 86.00 249 MET A O 1
ATOM 1935 N N . GLN A 1 250 ? -24.453 3.506 12.739 1.00 87.12 250 GLN A N 1
ATOM 1936 C CA . GLN A 1 250 ? -25.651 3.994 12.040 1.00 87.12 250 GLN A CA 1
ATOM 1937 C C . GLN A 1 250 ? -26.935 3.324 12.549 1.00 87.12 250 GLN A C 1
ATOM 1939 O O . GLN A 1 250 ? -27.969 3.977 12.651 1.00 87.12 250 GLN A O 1
ATOM 1944 N N . THR A 1 251 ? -26.863 2.048 12.942 1.00 81.50 251 THR A N 1
ATOM 1945 C CA . THR A 1 251 ? -28.012 1.315 13.508 1.00 81.50 251 THR A CA 1
ATOM 1946 C C . THR A 1 251 ? -28.423 1.789 14.904 1.00 81.50 251 THR A C 1
ATOM 1948 O O . THR A 1 251 ? -29.529 1.495 15.342 1.00 81.50 251 THR A O 1
ATOM 1951 N N . MET A 1 252 ? -27.549 2.533 15.586 1.00 82.12 252 MET A N 1
ATOM 1952 C CA . MET A 1 252 ? -27.743 3.048 16.945 1.00 82.12 252 MET A CA 1
ATOM 1953 C C . MET A 1 252 ? -28.104 4.541 16.955 1.00 82.12 252 MET A C 1
ATOM 1955 O O . MET A 1 252 ? -28.238 5.145 18.022 1.00 82.12 252 MET A O 1
ATOM 1959 N N . MET A 1 253 ? -28.239 5.167 15.782 1.00 84.12 253 MET A N 1
ATOM 1960 C CA . MET A 1 253 ? -28.674 6.557 15.689 1.00 84.12 253 MET A CA 1
ATOM 1961 C C . MET A 1 253 ? -30.082 6.710 16.272 1.00 84.12 253 MET A C 1
ATOM 1963 O O . MET A 1 253 ? -30.971 5.916 15.980 1.00 84.12 253 MET A O 1
ATOM 1967 N N . PHE A 1 254 ? -30.283 7.766 17.063 1.00 85.50 254 PHE A N 1
ATOM 1968 C CA . PHE A 1 254 ? -31.543 8.090 17.751 1.00 85.50 254 PHE A CA 1
ATOM 1969 C C . PHE A 1 254 ? -31.950 7.152 18.901 1.00 85.50 254 PHE A C 1
ATOM 1971 O O . PHE A 1 254 ? -33.033 7.322 19.463 1.00 85.50 254 PHE A O 1
ATOM 1978 N N . GLU A 1 255 ? -31.084 6.227 19.320 1.00 90.44 255 GLU A N 1
ATOM 1979 C CA . GLU A 1 255 ? -31.261 5.517 20.589 1.00 90.44 255 GLU A CA 1
ATOM 1980 C C . GLU A 1 255 ? -31.112 6.474 21.793 1.00 90.44 255 GLU A C 1
ATOM 1982 O O . GLU A 1 255 ? -30.389 7.476 21.714 1.00 90.44 255 GLU A O 1
ATOM 1987 N N . PRO A 1 256 ? -31.743 6.181 22.948 1.00 90.81 256 PRO A N 1
ATOM 1988 C CA . PRO A 1 256 ? -31.576 6.988 24.154 1.00 90.81 256 PRO A CA 1
ATOM 1989 C C . PRO A 1 256 ? -30.101 7.101 24.572 1.00 90.81 256 PRO A C 1
ATOM 1991 O O . PRO A 1 256 ? -29.441 6.083 24.805 1.00 90.81 256 PRO A O 1
ATOM 1994 N N . ASN A 1 257 ? -29.592 8.328 24.733 1.00 91.50 257 ASN A N 1
ATOM 1995 C CA . ASN A 1 257 ? -28.214 8.603 25.163 1.00 91.50 257 ASN A CA 1
ATOM 1996 C C . ASN A 1 257 ? -28.026 8.281 26.660 1.00 91.50 257 ASN A C 1
ATOM 1998 O O . ASN A 1 257 ? -28.106 9.153 27.522 1.00 91.50 257 ASN A O 1
ATOM 2002 N N . SER A 1 258 ? -27.861 6.996 26.974 1.00 92.19 258 SER A N 1
ATOM 2003 C CA . SER A 1 258 ? -27.894 6.450 28.333 1.00 92.19 258 SER A CA 1
ATOM 2004 C C . SER A 1 258 ? -26.875 5.324 28.517 1.00 92.19 258 SER A C 1
ATOM 2006 O O . SER A 1 258 ? -26.448 4.707 27.539 1.00 92.19 258 SER A O 1
ATOM 2008 N N . GLN A 1 259 ? -26.531 5.007 29.773 1.00 94.69 259 GLN A N 1
ATOM 2009 C CA . GLN A 1 259 ? -25.560 3.954 30.104 1.00 94.69 259 GLN A CA 1
ATOM 2010 C C . GLN A 1 259 ? -25.825 2.618 29.377 1.00 94.69 259 GLN A C 1
ATOM 2012 O O . GLN A 1 259 ? -24.877 2.076 28.815 1.00 94.69 259 GLN A O 1
ATOM 2017 N N . PRO A 1 260 ? -27.063 2.080 29.301 1.00 94.94 260 PRO A N 1
ATOM 2018 C CA . PRO A 1 260 ? -27.310 0.835 28.567 1.00 94.94 260 PRO A CA 1
ATOM 2019 C C . PRO A 1 260 ? -26.930 0.904 27.080 1.00 94.94 260 PRO A C 1
ATOM 2021 O O . PRO A 1 260 ? -26.405 -0.065 26.536 1.00 94.94 260 PRO A O 1
ATOM 2024 N N . THR A 1 261 ? -27.164 2.040 26.420 1.00 93.69 261 THR A N 1
ATOM 2025 C CA . THR A 1 261 ? -26.788 2.255 25.014 1.00 93.69 261 THR A CA 1
ATOM 2026 C C . THR A 1 261 ? -25.272 2.329 24.865 1.00 93.69 261 THR A C 1
ATOM 2028 O O . THR A 1 261 ? -24.707 1.694 23.974 1.00 93.69 261 THR A O 1
ATOM 2031 N N . TRP A 1 262 ? -24.599 3.029 25.780 1.00 94.88 262 TRP A N 1
ATOM 2032 C CA . TRP A 1 262 ? -23.139 3.132 25.796 1.00 94.88 262 TRP A CA 1
ATOM 2033 C C . TRP A 1 262 ? -22.472 1.765 25.946 1.00 94.88 262 TRP A C 1
ATOM 2035 O O . TRP A 1 262 ? -21.519 1.458 25.235 1.00 94.88 262 TRP A O 1
ATOM 2045 N N . GLU A 1 263 ? -23.014 0.911 26.814 1.00 95.50 263 GLU A N 1
ATOM 2046 C CA . GLU A 1 263 ? -22.518 -0.449 27.032 1.00 95.50 263 GLU A CA 1
ATOM 2047 C C . GLU A 1 263 ? -22.675 -1.350 25.804 1.00 95.50 263 GLU A C 1
ATOM 2049 O O . GLU A 1 263 ? -21.772 -2.130 25.479 1.00 95.50 263 GLU A O 1
ATOM 2054 N N . ARG A 1 264 ? -23.794 -1.217 25.079 1.00 93.38 264 ARG A N 1
ATOM 2055 C CA . ARG A 1 264 ? -24.014 -1.931 23.812 1.00 93.38 264 ARG A CA 1
ATOM 2056 C C . ARG A 1 264 ? -23.002 -1.500 22.754 1.00 93.38 264 ARG A C 1
ATOM 2058 O O . ARG A 1 264 ? -22.405 -2.356 22.108 1.00 93.38 264 ARG A O 1
ATOM 2065 N N . ILE A 1 265 ? -22.778 -0.193 22.620 1.00 94.12 265 ILE A N 1
ATOM 2066 C CA . ILE A 1 265 ? -21.809 0.387 21.681 1.00 94.12 265 ILE A CA 1
ATOM 2067 C C . ILE A 1 265 ? -20.391 -0.064 22.018 1.00 94.12 265 ILE A C 1
ATOM 2069 O O . ILE A 1 265 ? -19.699 -0.594 21.149 1.00 94.12 265 ILE A O 1
ATOM 2073 N N . ARG A 1 266 ? -19.984 0.063 23.287 1.00 96.06 266 ARG A N 1
ATOM 2074 C CA . ARG A 1 266 ? -18.677 -0.401 23.761 1.00 96.06 266 ARG A CA 1
ATOM 2075 C C . ARG A 1 266 ? -18.473 -1.870 23.421 1.00 96.06 266 ARG A C 1
ATOM 2077 O O . ARG A 1 266 ? -17.489 -2.215 22.780 1.00 96.06 266 ARG A O 1
ATOM 2084 N N . SER A 1 267 ? -19.442 -2.715 23.770 1.00 95.81 267 SER A N 1
ATOM 2085 C CA . SER A 1 267 ? -19.380 -4.156 23.516 1.00 95.81 267 SER A CA 1
ATOM 2086 C C . SER A 1 267 ? -19.272 -4.489 22.026 1.00 95.81 267 SER A C 1
ATOM 2088 O O . SER A 1 267 ? -18.494 -5.369 21.662 1.00 95.81 267 SER A O 1
ATOM 2090 N N . ALA A 1 268 ? -20.009 -3.790 21.158 1.00 95.00 268 ALA A N 1
ATOM 2091 C CA . ALA A 1 268 ? -19.959 -4.013 19.715 1.00 95.00 268 ALA A CA 1
ATOM 2092 C C . ALA A 1 268 ? -18.580 -3.668 19.125 1.00 95.00 268 ALA A C 1
ATOM 2094 O O . ALA A 1 268 ? -18.004 -4.478 18.396 1.00 95.00 268 ALA A O 1
ATOM 2095 N N . ILE A 1 269 ? -18.015 -2.508 19.488 1.00 96.88 269 ILE A N 1
ATOM 2096 C CA . ILE A 1 269 ? -16.680 -2.096 19.027 1.00 96.88 269 ILE A CA 1
ATOM 2097 C C . ILE A 1 269 ? -15.609 -3.037 19.586 1.00 96.88 269 ILE A C 1
ATOM 2099 O O . ILE A 1 269 ? -14.755 -3.504 18.836 1.00 96.88 269 ILE A O 1
ATOM 2103 N N . THR A 1 270 ? -15.672 -3.370 20.878 1.00 97.75 270 THR A N 1
ATOM 2104 C CA . THR A 1 270 ? -14.728 -4.297 21.518 1.00 97.75 270 THR A CA 1
ATOM 2105 C C . THR A 1 270 ? -14.724 -5.654 20.820 1.00 97.75 270 THR A C 1
ATOM 2107 O O . THR A 1 270 ? -13.655 -6.179 20.530 1.00 97.75 270 THR A O 1
ATOM 2110 N N . GLN A 1 271 ? -15.891 -6.215 20.486 1.00 97.25 271 GLN A N 1
ATOM 2111 C CA . GLN A 1 271 ? -15.970 -7.491 19.765 1.00 97.25 271 GLN A CA 1
ATOM 2112 C C . GLN A 1 271 ? -15.373 -7.410 18.355 1.00 97.25 271 GLN A C 1
ATOM 2114 O O . GLN A 1 271 ? -14.740 -8.365 17.905 1.00 97.25 271 GLN A O 1
ATOM 2119 N N . TYR A 1 272 ? -15.566 -6.292 17.654 1.00 97.06 272 TYR A N 1
ATOM 2120 C CA . TYR A 1 272 ? -14.968 -6.067 16.339 1.00 97.06 272 TYR A CA 1
ATOM 2121 C C . TYR A 1 272 ? -13.434 -6.009 16.416 1.00 97.06 272 TYR A C 1
ATOM 2123 O O . TYR A 1 272 ? -12.751 -6.764 15.723 1.00 97.06 272 TYR A O 1
ATOM 2131 N N . LEU A 1 273 ? -12.890 -5.178 17.309 1.00 98.06 273 LEU A N 1
ATOM 2132 C CA . LEU A 1 273 ? -11.442 -5.023 17.486 1.00 98.06 273 LEU A CA 1
ATOM 2133 C C . LEU A 1 273 ? -10.782 -6.301 18.007 1.00 98.06 273 LEU A C 1
ATOM 2135 O O . LEU A 1 273 ? -9.687 -6.652 17.571 1.00 98.06 273 LEU A O 1
ATOM 2139 N N . TYR A 1 274 ? -11.476 -7.052 18.863 1.00 98.12 274 TYR A N 1
ATOM 2140 C CA . TYR A 1 274 ? -11.008 -8.350 19.336 1.00 98.12 274 TYR A CA 1
ATOM 2141 C C . TYR A 1 274 ? -10.831 -9.352 18.187 1.00 98.12 274 TYR A C 1
ATOM 2143 O O . TYR A 1 274 ? -9.824 -10.055 18.139 1.00 98.12 274 TYR A O 1
ATOM 2151 N N . LYS A 1 275 ? -11.753 -9.383 17.211 1.00 97.56 275 LYS A N 1
ATOM 2152 C CA . LYS A 1 275 ? -11.605 -10.225 16.010 1.00 97.56 275 LYS A CA 1
ATOM 2153 C C . LYS A 1 275 ? -10.406 -9.804 15.161 1.00 97.56 275 LYS A C 1
ATOM 2155 O O . LYS A 1 27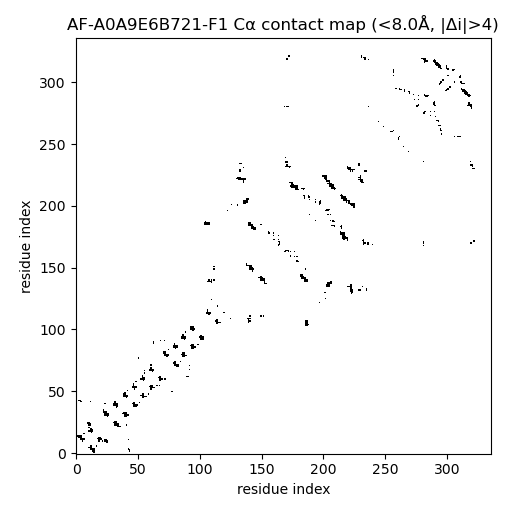5 ? -9.668 -10.672 14.704 1.00 97.56 275 LYS A O 1
ATOM 2160 N N . LEU A 1 276 ? -10.192 -8.500 14.976 1.00 97.31 276 LEU A N 1
ATOM 2161 C CA . LEU A 1 276 ? -9.013 -7.989 14.268 1.00 97.31 276 LEU A CA 1
ATOM 2162 C C . LEU A 1 276 ? -7.709 -8.391 14.974 1.00 97.31 276 LEU A C 1
ATOM 2164 O O . LEU A 1 276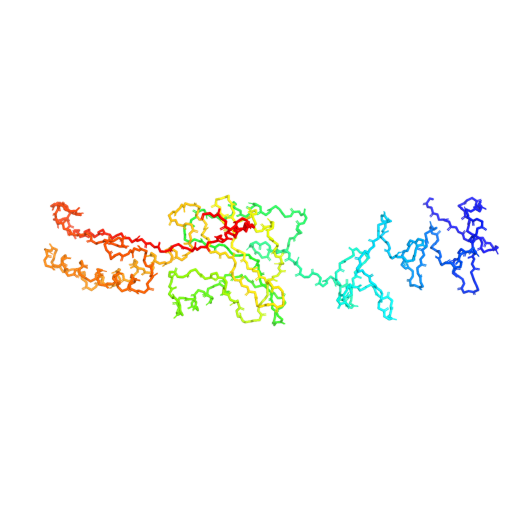 ? -6.767 -8.840 14.321 1.00 97.31 276 LEU A O 1
ATOM 2168 N N . TRP A 1 277 ? -7.660 -8.292 16.303 1.00 97.94 277 TRP A N 1
ATOM 2169 C CA . TRP A 1 277 ? -6.515 -8.742 17.095 1.00 97.94 277 TRP A CA 1
ATOM 2170 C C . TRP A 1 277 ? -6.265 -10.249 16.949 1.00 97.94 277 TRP A C 1
ATOM 2172 O O . TRP A 1 277 ? -5.144 -10.647 16.643 1.00 97.94 277 TRP A O 1
ATOM 2182 N N . GLN A 1 278 ? -7.304 -11.088 17.043 1.00 97.31 278 GLN A N 1
ATOM 2183 C CA . GLN A 1 278 ? -7.179 -12.538 16.832 1.00 97.31 278 GLN A CA 1
ATOM 2184 C C . GLN A 1 278 ? -6.673 -12.912 15.428 1.00 97.31 278 GLN A C 1
ATOM 2186 O O . GLN A 1 278 ? -6.053 -13.958 15.253 1.00 97.31 278 GLN A O 1
ATOM 2191 N N . GLN A 1 279 ? -6.924 -12.065 14.428 1.00 95.25 279 GLN A N 1
ATOM 2192 C CA . GLN A 1 279 ? -6.428 -12.231 13.058 1.00 95.25 279 GLN A CA 1
ATOM 2193 C C . GLN A 1 279 ? -4.999 -11.691 12.857 1.00 95.25 279 GLN A C 1
ATOM 2195 O O . GLN A 1 279 ? -4.460 -11.774 11.752 1.00 95.25 279 GLN A O 1
ATOM 2200 N N . GLY A 1 280 ? -4.377 -11.140 13.903 1.00 94.81 280 GLY A N 1
ATOM 2201 C CA . GLY A 1 280 ? -3.033 -10.564 13.856 1.00 94.81 280 GLY A CA 1
ATOM 2202 C C . GLY A 1 280 ? -2.970 -9.177 13.213 1.00 94.81 280 GLY A C 1
ATOM 2203 O O . GLY A 1 280 ? -1.897 -8.754 12.788 1.00 94.81 280 GLY A O 1
ATOM 2204 N N . ALA A 1 281 ? -4.098 -8.467 13.110 1.00 96.44 281 ALA A N 1
ATOM 2205 C CA . ALA A 1 281 ? -4.130 -7.105 12.577 1.00 96.44 281 ALA A CA 1
ATOM 2206 C C . ALA A 1 281 ? -3.587 -6.066 13.566 1.00 96.44 281 ALA A C 1
ATOM 2208 O O . ALA A 1 281 ? -3.048 -5.031 13.163 1.00 96.44 281 ALA A O 1
ATOM 2209 N N . LEU A 1 282 ? -3.749 -6.347 14.861 1.00 97.56 282 LEU A N 1
ATOM 2210 C CA . LEU A 1 282 ? -3.338 -5.485 15.961 1.00 97.56 282 LEU A CA 1
ATOM 2211 C C . LEU A 1 282 ? -2.166 -6.113 16.723 1.00 97.56 282 LEU A C 1
ATOM 2213 O O . LEU A 1 282 ? -2.118 -7.326 16.918 1.00 97.56 282 LEU A O 1
ATOM 2217 N N . SER A 1 283 ? -1.230 -5.273 17.146 1.00 94.94 283 SER A N 1
ATOM 2218 C CA . SER A 1 283 ? -0.039 -5.634 17.905 1.00 94.94 283 SER A CA 1
ATOM 2219 C C . SER A 1 283 ? -0.332 -5.598 19.400 1.00 94.94 283 SER A C 1
ATOM 2221 O O . SER A 1 283 ? -0.793 -4.584 19.905 1.00 94.94 283 SER A O 1
ATOM 2223 N N . GLY A 1 284 ? -0.005 -6.671 20.112 1.00 94.56 284 GLY A N 1
ATOM 2224 C CA . GLY A 1 284 ? -0.176 -6.775 21.562 1.00 94.56 284 GLY A CA 1
ATOM 2225 C C . GLY A 1 284 ? -0.237 -8.237 21.978 1.00 94.56 284 GLY A C 1
ATOM 2226 O O . GLY A 1 284 ? -0.842 -9.052 21.276 1.00 94.56 284 GLY A O 1
ATOM 2227 N N . SER A 1 285 ? 0.407 -8.580 23.092 1.00 95.06 285 SER A N 1
ATOM 2228 C CA . SER A 1 285 ? 0.355 -9.934 23.651 1.00 95.06 285 SER A CA 1
ATOM 2229 C C . SER A 1 285 ? -1.007 -10.232 24.284 1.00 95.06 285 SER A C 1
ATOM 2231 O O . SER A 1 285 ? -1.448 -11.382 24.298 1.00 95.06 285 SER A O 1
ATOM 2233 N N . THR A 1 286 ? -1.709 -9.184 24.724 1.00 97.00 286 THR A N 1
ATOM 2234 C CA . THR A 1 286 ? -3.098 -9.223 25.187 1.00 97.00 286 THR A CA 1
ATOM 2235 C C . THR A 1 286 ? -3.976 -8.251 24.395 1.00 97.00 286 THR A C 1
ATOM 2237 O O . THR A 1 286 ? -3.484 -7.361 23.695 1.00 97.00 286 THR A O 1
ATOM 2240 N N . ALA A 1 287 ? -5.298 -8.407 24.504 1.00 96.56 287 ALA A N 1
ATOM 2241 C CA . ALA A 1 287 ? -6.246 -7.511 23.846 1.00 96.56 287 ALA A CA 1
ATOM 2242 C C . ALA A 1 287 ? -6.150 -6.075 24.393 1.00 96.56 287 ALA A C 1
ATOM 2244 O O . ALA A 1 287 ? -6.291 -5.119 23.635 1.00 96.56 287 ALA A O 1
ATOM 2245 N N . GLU A 1 288 ? -5.858 -5.928 25.687 1.00 95.69 288 GLU A N 1
ATOM 2246 C CA . GLU A 1 288 ? -5.740 -4.644 26.385 1.00 95.69 288 GLU A CA 1
ATOM 2247 C C . GLU A 1 288 ? -4.495 -3.851 25.959 1.00 95.69 288 GLU A C 1
ATOM 2249 O O . GLU A 1 288 ? -4.502 -2.623 26.006 1.00 95.69 288 GLU A O 1
ATOM 2254 N N . GLU A 1 289 ? -3.434 -4.536 25.516 1.00 96.81 289 GLU A N 1
ATOM 2255 C CA . GLU A 1 289 ? -2.270 -3.901 24.883 1.00 96.81 289 GLU A CA 1
ATOM 2256 C C . GLU A 1 289 ? -2.570 -3.474 23.438 1.00 96.81 289 GLU A C 1
ATOM 2258 O O . GLU A 1 289 ? -2.008 -2.497 22.942 1.00 96.81 289 GLU A O 1
ATOM 2263 N N . ALA A 1 290 ? -3.455 -4.208 22.759 1.00 97.38 290 ALA A N 1
ATOM 2264 C CA . ALA A 1 290 ? -3.735 -4.037 21.341 1.00 97.38 290 ALA A CA 1
ATOM 2265 C C . ALA A 1 290 ? -4.757 -2.933 21.043 1.00 97.38 290 ALA A C 1
ATOM 2267 O O . ALA A 1 290 ? -4.657 -2.265 20.008 1.00 97.38 290 ALA A O 1
ATOM 2268 N N . PHE A 1 291 ? -5.759 -2.742 21.904 1.00 98.50 291 PHE A N 1
ATOM 2269 C CA . PHE A 1 291 ? -6.778 -1.715 21.716 1.00 98.50 291 PHE A CA 1
ATOM 2270 C C . PHE A 1 291 ? -7.486 -1.322 23.016 1.00 98.50 291 PHE A C 1
ATOM 2272 O O . PHE A 1 291 ? -7.500 -2.060 23.997 1.00 98.50 291 PHE A O 1
ATOM 2279 N N . PHE A 1 292 ? -8.162 -0.173 22.989 1.00 98.19 292 PHE A N 1
ATOM 2280 C CA . PHE A 1 292 ? -9.093 0.232 24.041 1.00 98.19 292 PHE A CA 1
ATOM 2281 C C . PHE A 1 292 ? -10.342 0.894 23.455 1.00 98.19 292 PHE A C 1
ATOM 2283 O O . PHE A 1 292 ? -10.303 1.479 22.369 1.00 98.19 292 PHE A O 1
ATOM 2290 N N . VAL A 1 293 ? -11.451 0.813 24.197 1.00 98.00 293 VAL A N 1
ATOM 2291 C CA . VAL A 1 293 ? -12.720 1.477 23.874 1.00 98.00 293 VAL A CA 1
ATOM 2292 C C . VAL A 1 293 ? -13.263 2.142 25.134 1.00 98.00 293 VAL A C 1
ATOM 2294 O O . VAL A 1 293 ? -13.647 1.467 26.089 1.00 98.00 293 VAL A O 1
ATOM 2297 N N . GLU A 1 294 ? -13.322 3.467 25.124 1.00 97.75 294 GLU A N 1
ATOM 2298 C CA . GLU A 1 294 ? -13.825 4.278 26.229 1.00 97.75 294 GLU A CA 1
ATOM 2299 C C . GLU A 1 294 ? -15.119 4.987 25.821 1.00 97.75 294 GLU A C 1
ATOM 2301 O O . GLU A 1 294 ? -15.212 5.604 24.757 1.00 97.75 294 GLU A O 1
ATOM 2306 N N . ILE A 1 295 ? -16.125 4.898 26.691 1.00 96.62 295 ILE A N 1
ATOM 2307 C CA . ILE A 1 295 ? -17.374 5.654 26.607 1.00 96.62 295 ILE A CA 1
ATOM 2308 C C . ILE A 1 295 ? -17.951 5.812 28.017 1.00 96.62 295 ILE A C 1
ATOM 2310 O O . ILE A 1 295 ? -18.044 4.839 28.766 1.00 96.62 295 ILE A O 1
ATOM 2314 N N . GLY A 1 296 ? -18.352 7.028 28.383 1.00 95.06 296 GLY A N 1
ATOM 2315 C CA . GLY A 1 296 ? -19.119 7.261 29.606 1.00 95.06 296 GLY A CA 1
ATOM 2316 C C . GLY A 1 296 ? -19.043 8.690 30.135 1.00 95.06 296 GLY A C 1
ATOM 2317 O O . GLY A 1 296 ? -18.127 9.449 29.802 1.00 95.06 296 GLY A O 1
ATOM 2318 N N . LYS A 1 297 ? -20.001 9.041 31.003 1.00 95.69 297 LYS A N 1
ATOM 2319 C CA . LYS A 1 297 ? -20.003 10.310 31.745 1.00 95.69 297 LYS A CA 1
ATOM 2320 C C . LYS A 1 297 ? -18.820 10.344 32.718 1.00 95.69 297 LYS A C 1
ATOM 2322 O O . LYS A 1 297 ? -18.668 9.437 33.530 1.00 95.69 297 LYS A O 1
ATOM 2327 N N . GLY A 1 298 ? -17.998 11.387 32.641 1.00 94.38 298 GLY A N 1
ATOM 2328 C CA . GLY A 1 298 ? -16.767 11.525 33.424 1.00 94.38 298 GLY A CA 1
ATOM 2329 C C . GLY A 1 298 ? -15.566 10.748 32.870 1.00 94.38 298 GLY A C 1
ATOM 2330 O O . GLY A 1 298 ? -14.508 10.782 33.488 1.00 94.38 298 GLY A O 1
ATOM 2331 N N . ILE A 1 299 ? -15.718 10.069 31.724 1.00 95.00 299 ILE A N 1
ATOM 2332 C CA . ILE A 1 299 ? -14.628 9.383 31.010 1.00 95.00 299 ILE A CA 1
ATOM 2333 C C . ILE A 1 299 ? -14.387 10.075 29.666 1.00 95.00 299 ILE A C 1
ATOM 2335 O O . ILE A 1 299 ? -13.315 10.623 29.432 1.00 95.00 299 ILE A O 1
ATOM 2339 N N . THR A 1 300 ? -15.401 10.081 28.795 1.00 96.56 300 THR A N 1
ATOM 2340 C CA . THR A 1 300 ? -15.330 10.685 27.452 1.00 96.56 300 THR A CA 1
ATOM 2341 C C . THR A 1 300 ? -16.298 11.843 27.246 1.00 96.56 300 THR A C 1
ATOM 2343 O O . THR A 1 300 ? -16.148 12.576 26.275 1.00 96.56 300 THR A O 1
ATOM 2346 N N . MET A 1 301 ? -17.291 11.995 28.125 1.00 97.25 301 MET A N 1
ATOM 2347 C CA . MET A 1 301 ? -18.348 13.005 28.027 1.00 97.25 301 MET A CA 1
ATOM 2348 C C . MET A 1 301 ? -18.575 13.689 29.368 1.00 97.25 301 MET A C 1
ATOM 2350 O O . MET A 1 301 ? -18.471 13.050 30.421 1.00 97.25 301 MET A O 1
ATOM 2354 N N . ASP A 1 302 ? -18.983 14.953 29.328 1.00 96.31 302 ASP A N 1
ATOM 2355 C CA . ASP A 1 302 ? -19.553 15.648 30.479 1.00 96.31 302 ASP A CA 1
ATOM 2356 C C . ASP A 1 302 ? -21.096 15.717 30.413 1.00 96.31 302 ASP A C 1
ATOM 2358 O O . ASP A 1 302 ? -21.752 15.077 29.588 1.00 96.31 302 ASP A O 1
ATOM 2362 N N . GLU A 1 303 ? -21.714 16.443 31.346 1.00 94.50 303 GLU A N 1
ATOM 2363 C CA . GLU A 1 303 ? -23.172 16.610 31.369 1.00 94.50 303 GLU A CA 1
ATOM 2364 C C . GLU A 1 303 ? -23.691 17.521 30.248 1.00 94.50 303 GLU A C 1
ATOM 2366 O O . GLU A 1 303 ? -24.805 17.324 29.761 1.00 94.50 303 GLU A O 1
ATOM 2371 N N . ALA A 1 304 ? -22.889 18.489 29.804 1.00 95.81 304 ALA A N 1
ATOM 2372 C CA . ALA A 1 304 ? -23.251 19.377 28.711 1.00 95.81 304 ALA A CA 1
ATOM 2373 C C . ALA A 1 304 ? -23.270 18.627 27.372 1.00 95.81 304 ALA A C 1
ATOM 2375 O O . ALA A 1 304 ? -24.193 18.837 26.586 1.00 95.81 304 ALA A O 1
ATOM 2376 N N . ASP A 1 305 ? -22.320 17.719 27.142 1.00 95.25 305 ASP A N 1
ATOM 2377 C CA . ASP A 1 305 ? -22.290 16.839 25.972 1.00 95.25 305 ASP A CA 1
ATOM 2378 C C . ASP A 1 305 ? -23.565 15.998 25.878 1.00 95.25 305 ASP A C 1
ATOM 2380 O O . ASP A 1 305 ? -24.231 15.982 24.841 1.00 95.25 305 ASP A O 1
ATOM 2384 N N . ILE A 1 30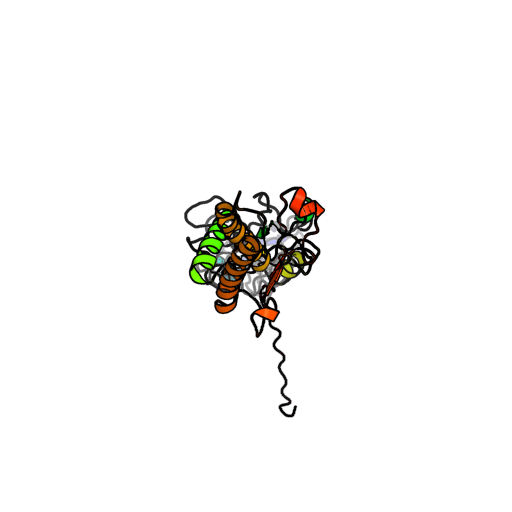6 ? -23.957 15.360 26.985 1.00 93.00 306 ILE A N 1
ATOM 2385 C CA . ILE A 1 306 ? -25.156 14.515 27.038 1.00 93.00 306 ILE A CA 1
ATOM 2386 C C . ILE A 1 306 ? -26.418 15.345 26.783 1.00 93.00 306 ILE A C 1
ATOM 2388 O O . ILE A 1 306 ? -27.261 14.942 25.979 1.00 93.00 306 ILE A O 1
ATOM 2392 N N . ASN A 1 307 ? -26.529 16.524 27.403 1.00 92.06 307 ASN A N 1
ATOM 2393 C CA . ASN A 1 307 ? -27.668 17.430 27.221 1.00 92.06 307 ASN A CA 1
ATOM 2394 C C . ASN A 1 307 ? -27.760 17.991 25.791 1.00 92.06 307 ASN A C 1
ATOM 2396 O O . ASN A 1 307 ? -28.853 18.290 25.316 1.00 92.06 307 ASN A O 1
ATOM 2400 N N . GLN A 1 308 ? -26.629 18.103 25.089 1.00 93.88 308 GLN A N 1
ATOM 2401 C CA . GLN A 1 308 ? -26.566 18.458 23.666 1.00 93.88 308 GLN A CA 1
ATOM 2402 C C . GLN A 1 308 ? -26.819 17.258 22.737 1.00 93.88 308 GLN A C 1
ATOM 2404 O O . GLN A 1 308 ? -26.759 17.409 21.518 1.00 93.88 308 GLN A O 1
ATOM 2409 N N . GLY A 1 309 ? -27.082 16.067 23.285 1.00 90.31 309 GLY A N 1
ATOM 2410 C CA . GLY A 1 309 ? -27.308 14.847 22.513 1.00 90.31 309 GLY A CA 1
ATOM 2411 C C . GLY A 1 309 ? -26.036 14.249 21.907 1.00 90.31 309 GLY A C 1
ATOM 2412 O O . GLY A 1 309 ? -26.129 13.428 20.998 1.00 90.31 309 GLY A O 1
ATOM 2413 N N . LYS A 1 310 ? -24.848 14.642 22.383 1.00 92.12 310 LYS A N 1
ATOM 2414 C CA . LYS A 1 310 ? -23.572 14.091 21.919 1.00 92.12 310 LYS A CA 1
ATOM 2415 C C . LYS A 1 310 ? -23.264 12.784 22.634 1.00 92.12 310 LYS A C 1
ATOM 2417 O O . LYS A 1 310 ? -23.465 12.646 23.840 1.00 92.12 310 LYS A O 1
ATOM 2422 N N . MET A 1 311 ? -22.721 11.842 21.871 1.00 92.31 311 MET A N 1
ATOM 2423 C CA . MET A 1 311 ? -22.152 10.608 22.389 1.00 92.31 311 MET A CA 1
ATOM 2424 C C . MET A 1 311 ? -20.720 10.478 21.877 1.00 92.31 311 MET A C 1
ATOM 2426 O O . MET A 1 311 ? -20.505 10.350 20.674 1.00 92.31 311 MET A O 1
ATOM 2430 N N . ILE A 1 312 ? -19.743 10.553 22.781 1.00 94.44 312 ILE A N 1
ATOM 2431 C CA . ILE A 1 312 ? -18.319 10.557 22.435 1.00 94.44 312 ILE A CA 1
ATOM 2432 C C . ILE A 1 312 ? -17.722 9.201 22.800 1.00 94.44 312 ILE A C 1
ATOM 2434 O O . ILE A 1 312 ? -17.668 8.826 23.974 1.00 94.44 312 ILE A O 1
ATOM 2438 N N . VAL A 1 313 ? -17.267 8.474 21.783 1.00 95.19 313 VAL A N 1
ATOM 2439 C CA . VAL A 1 313 ? -16.529 7.216 21.923 1.00 95.19 313 VAL A CA 1
ATOM 2440 C C . VAL A 1 313 ? -15.071 7.480 21.584 1.00 95.19 313 VAL A C 1
ATOM 2442 O O . VAL A 1 313 ? -14.777 8.067 20.543 1.00 95.19 313 VAL A O 1
ATOM 2445 N N . LYS A 1 314 ? -14.154 7.011 22.428 1.00 97.50 314 LYS A N 1
ATOM 2446 C CA . LYS A 1 314 ? -12.719 7.056 22.152 1.00 97.50 314 LYS A CA 1
ATOM 2447 C C . LYS A 1 314 ? -12.208 5.642 21.913 1.00 97.50 314 LYS A C 1
ATOM 2449 O O . LYS A 1 314 ? -12.405 4.757 22.743 1.00 97.50 314 LYS A O 1
ATOM 2454 N N . VAL A 1 315 ? -11.564 5.442 20.769 1.00 97.62 315 VAL A N 1
ATOM 2455 C CA . VAL A 1 315 ? -11.017 4.150 20.346 1.00 97.62 315 VAL A CA 1
ATOM 2456 C C . VAL A 1 315 ? -9.531 4.317 20.072 1.00 97.62 315 VAL A C 1
ATOM 2458 O O . VAL A 1 315 ? -9.139 5.216 19.329 1.00 97.62 315 VAL A O 1
ATOM 2461 N N . GLY A 1 316 ? -8.708 3.453 20.658 1.00 97.06 316 GLY A N 1
ATOM 2462 C CA . GLY A 1 316 ? -7.291 3.338 20.323 1.00 97.06 316 GLY A CA 1
ATOM 2463 C C . GLY A 1 316 ? -6.974 1.956 19.777 1.00 97.06 316 GLY A C 1
ATOM 2464 O O . GLY A 1 316 ? -7.567 0.973 20.213 1.00 97.06 316 GLY A O 1
ATOM 2465 N N . MET A 1 317 ? -6.047 1.887 18.824 1.00 97.62 317 MET A N 1
ATOM 2466 C CA . MET A 1 317 ? -5.599 0.647 18.191 1.00 97.62 317 MET A CA 1
ATOM 2467 C C . MET A 1 317 ? -4.084 0.688 17.991 1.00 97.62 317 MET A C 1
ATOM 2469 O O . MET A 1 317 ? -3.549 1.692 17.520 1.00 97.62 317 MET A O 1
ATOM 2473 N N . ALA A 1 318 ? -3.405 -0.415 18.284 1.00 96.12 318 ALA A N 1
ATOM 2474 C CA . ALA A 1 318 ? -1.993 -0.609 17.992 1.00 96.12 318 ALA A CA 1
ATOM 2475 C C . ALA A 1 318 ? -1.849 -1.425 16.700 1.00 96.12 318 ALA A C 1
ATOM 2477 O O . ALA A 1 318 ? -1.956 -2.646 16.710 1.00 96.12 318 ALA A O 1
ATOM 2478 N N . ALA A 1 319 ? -1.637 -0.768 15.560 1.00 93.94 319 ALA A N 1
ATOM 2479 C CA . ALA A 1 319 ? -1.461 -1.460 14.282 1.00 93.94 319 ALA A CA 1
ATOM 2480 C C . ALA A 1 319 ? -0.091 -2.153 14.178 1.00 93.94 319 ALA A C 1
ATOM 2482 O O . ALA A 1 319 ? 0.926 -1.615 14.624 1.00 93.94 319 ALA A O 1
ATOM 2483 N N . VAL A 1 320 ? -0.046 -3.310 13.513 1.00 90.19 320 VAL A N 1
ATOM 2484 C CA . VAL A 1 320 ? 1.218 -3.977 13.165 1.00 90.19 320 VAL A CA 1
ATOM 2485 C C . VAL A 1 320 ? 1.938 -3.191 12.062 1.00 90.19 320 VAL A C 1
ATOM 2487 O O . VAL A 1 320 ? 1.336 -2.803 11.059 1.00 90.19 320 VAL A O 1
ATOM 2490 N N . ARG A 1 321 ? 3.246 -2.967 12.232 1.00 86.56 321 ARG A N 1
ATOM 2491 C CA . ARG A 1 321 ? 4.104 -2.302 11.237 1.00 86.56 321 ARG A CA 1
ATOM 2492 C C . ARG A 1 321 ? 4.845 -3.338 10.383 1.00 86.56 321 ARG A C 1
ATOM 2494 O O . ARG A 1 321 ? 5.239 -4.377 10.912 1.00 86.56 321 ARG A O 1
ATOM 2501 N N . PRO A 1 322 ? 5.055 -3.088 9.078 1.00 84.69 322 PRO A N 1
ATOM 2502 C CA . PRO A 1 322 ? 5.847 -3.986 8.245 1.00 84.69 322 PRO A CA 1
ATOM 2503 C C . PRO A 1 322 ? 7.335 -3.934 8.625 1.00 84.69 322 PRO A C 1
ATOM 2505 O O . PRO A 1 322 ? 7.865 -2.868 8.932 1.00 84.69 322 PRO A O 1
ATOM 2508 N N . ALA A 1 323 ? 8.018 -5.078 8.549 1.00 82.31 323 ALA A N 1
ATOM 2509 C CA . ALA A 1 323 ? 9.477 -5.131 8.590 1.00 82.31 323 ALA A CA 1
ATOM 2510 C C . ALA A 1 323 ? 10.028 -4.719 7.216 1.00 82.31 323 ALA A C 1
ATOM 2512 O O . ALA A 1 323 ? 10.012 -5.513 6.278 1.00 82.31 323 ALA A O 1
ATOM 2513 N N . GLU A 1 324 ? 10.437 -3.457 7.083 1.00 79.88 324 GLU A N 1
ATOM 2514 C CA . GLU A 1 324 ? 10.957 -2.899 5.826 1.00 79.88 324 GLU A CA 1
ATOM 2515 C C . GLU A 1 324 ? 12.431 -3.258 5.584 1.00 79.88 324 GLU A C 1
ATOM 2517 O O . GLU A 1 324 ? 12.826 -3.496 4.448 1.00 79.88 324 GLU A O 1
ATOM 2522 N N . PHE A 1 325 ? 13.227 -3.363 6.652 1.00 79.50 325 PHE A N 1
ATOM 2523 C CA . PHE A 1 325 ? 14.651 -3.686 6.583 1.00 79.50 325 PHE A CA 1
ATOM 2524 C C . PHE A 1 325 ? 14.940 -4.963 7.372 1.00 79.50 325 PHE A C 1
ATOM 2526 O O . PHE A 1 325 ? 14.523 -5.096 8.523 1.00 79.50 325 PHE A O 1
ATOM 2533 N N . ILE A 1 326 ? 15.678 -5.889 6.758 1.00 80.38 326 ILE A N 1
ATOM 2534 C CA . ILE A 1 326 ? 16.216 -7.082 7.415 1.00 80.38 326 ILE A CA 1
ATOM 2535 C C . ILE A 1 326 ? 17.736 -6.958 7.372 1.00 80.38 326 ILE A C 1
ATOM 2537 O O . ILE A 1 326 ? 18.332 -7.009 6.300 1.00 80.38 326 ILE A O 1
ATOM 2541 N N . ILE A 1 327 ? 18.354 -6.769 8.537 1.00 83.00 327 ILE A N 1
ATOM 2542 C CA . ILE A 1 327 ? 19.808 -6.643 8.670 1.00 83.00 327 ILE A CA 1
ATOM 2543 C C . ILE A 1 327 ? 20.347 -7.998 9.127 1.00 83.00 327 ILE A C 1
ATOM 2545 O O . ILE A 1 327 ? 20.052 -8.441 10.235 1.00 83.00 327 ILE A O 1
ATOM 2549 N N . LEU A 1 328 ? 21.119 -8.660 8.263 1.00 78.81 328 LEU A N 1
ATOM 2550 C CA . LEU A 1 328 ? 21.825 -9.894 8.599 1.00 78.81 328 LEU A CA 1
ATOM 2551 C C . LEU A 1 328 ? 23.227 -9.548 9.101 1.00 78.81 328 LEU A C 1
ATOM 2553 O O . LEU A 1 328 ? 24.013 -8.932 8.384 1.00 78.81 328 LEU A O 1
ATOM 2557 N N . GLN A 1 329 ? 23.533 -9.945 10.333 1.00 85.94 329 GLN A N 1
ATOM 2558 C CA . GLN A 1 329 ? 24.855 -9.791 10.933 1.00 85.94 329 GLN A CA 1
ATOM 2559 C C . GLN A 1 329 ? 25.517 -11.165 11.000 1.00 85.94 329 GLN A C 1
ATOM 2561 O O . GLN A 1 329 ? 25.027 -12.060 11.686 1.00 85.94 329 GLN A O 1
ATOM 2566 N N . PHE A 1 330 ? 26.610 -11.337 10.261 1.00 87.31 330 PHE A N 1
ATOM 2567 C CA . PHE A 1 330 ? 27.389 -12.570 10.256 1.00 87.31 330 PHE A CA 1
ATOM 2568 C C . PHE A 1 330 ? 28.619 -12.392 11.145 1.00 87.31 330 PHE A C 1
ATOM 2570 O O . PHE A 1 330 ? 29.379 -11.442 10.969 1.00 87.31 330 PHE A O 1
ATOM 2577 N N . THR A 1 331 ? 28.818 -13.320 12.079 1.00 86.75 331 THR A N 1
ATOM 2578 C CA . THR A 1 331 ? 30.052 -13.452 12.858 1.00 86.75 331 THR A CA 1
ATOM 2579 C C . THR A 1 331 ? 30.619 -14.853 12.656 1.00 86.75 331 THR A C 1
ATOM 2581 O O . THR A 1 331 ? 29.868 -15.819 12.523 1.00 86.75 331 THR A O 1
ATOM 2584 N N . GLN A 1 332 ? 31.946 -14.957 12.600 1.00 85.75 332 GLN A N 1
ATOM 2585 C CA . GLN A 1 332 ? 32.643 -16.244 12.664 1.00 85.75 332 GLN A CA 1
ATOM 2586 C C . GLN A 1 332 ? 32.901 -16.668 14.118 1.00 85.75 332 GLN A C 1
ATOM 2588 O O . GLN A 1 332 ? 33.155 -17.842 14.374 1.00 85.75 332 GLN A O 1
ATOM 2593 N N . ASP A 1 333 ? 32.836 -15.722 15.055 1.00 83.88 333 ASP A N 1
ATOM 2594 C CA . ASP A 1 333 ? 32.962 -15.995 16.479 1.00 83.88 333 ASP A CA 1
ATOM 2595 C C . ASP A 1 333 ? 31.638 -16.556 17.007 1.00 83.88 333 ASP A C 1
ATOM 2597 O O . ASP A 1 333 ? 30.609 -15.875 16.967 1.00 83.88 333 ASP A O 1
ATOM 2601 N N . VAL A 1 334 ? 31.667 -17.827 17.408 1.00 84.94 334 VAL A N 1
ATOM 2602 C CA . VAL A 1 334 ? 30.497 -18.589 17.873 1.00 84.94 334 VAL A CA 1
ATOM 2603 C C . VAL A 1 334 ? 30.348 -18.492 19.396 1.00 84.94 334 VAL A C 1
ATOM 2605 O O . VAL A 1 334 ? 29.310 -18.875 19.932 1.00 84.94 334 VAL A O 1
ATOM 2608 N N . ASP A 1 335 ? 31.347 -17.944 20.091 1.00 75.50 335 ASP A N 1
ATOM 2609 C CA . ASP A 1 335 ? 31.338 -17.811 21.542 1.00 75.50 335 ASP A CA 1
ATOM 2610 C C . ASP A 1 335 ? 30.762 -16.437 21.937 1.00 75.50 335 ASP A C 1
ATOM 2612 O O . ASP A 1 335 ? 31.493 -15.469 22.153 1.00 75.50 335 ASP A O 1
ATOM 2616 N N . VAL A 1 336 ? 29.427 -16.349 22.028 1.00 57.00 336 VAL A N 1
ATOM 2617 C CA . VAL A 1 336 ? 28.693 -15.200 22.607 1.00 57.00 336 VAL A CA 1
ATOM 2618 C C . VAL A 1 336 ? 27.840 -15.639 23.787 1.00 57.00 336 VAL A C 1
ATOM 2620 O O . VAL A 1 336 ? 27.091 -16.633 23.637 1.00 57.00 336 VAL A O 1
#

Mean predicted aligned error: 14.86 Å

Nearest PDB structures (foldseek):
  6j0c-assembly1_A  TM=9.725E-01  e=4.040E-28  Photorhabdus asymbiotica subsp. asymbiotica ATCC 43949
  6rao-assembly1_D  TM=9.643E-01  e=4.830E-24  Serratia entomophila
  7ae0-assembly1_3A  TM=9.436E-01  e=3.676E-21  Algoriphagus machipongonensis
  7b5h-assembly1_AO  TM=9.444E-01  e=2.372E-21  Nostoc sp. PCC 7120 = FACHB-418
  6j0n-assembly1_t  TM=8.599E-01  e=9.876E-22  Photorhabdus asymbiotica subsp. asymbiotica ATCC 43949